Protein AF-A0A1X7SWM1-F1 (afdb_monomer)

pLDDT: mean 79.13, std 17.94, range [30.38, 97.81]

Organism: Amphimedon queenslandica (NCBI:txid400682)

Structure (mmCIF, N/CA/C/O backbone):
data_AF-A0A1X7SWM1-F1
#
_entry.id   AF-A0A1X7SWM1-F1
#
loop_
_atom_site.group_PDB
_atom_site.id
_atom_site.type_symbol
_atom_site.label_atom_id
_atom_site.label_alt_id
_atom_site.label_comp_id
_atom_site.label_asym_id
_atom_site.label_entity_id
_atom_site.label_seq_id
_atom_site.pdbx_PDB_ins_code
_atom_site.Cartn_x
_atom_site.Cartn_y
_atom_site.Cartn_z
_atom_site.occupancy
_atom_site.B_iso_or_equiv
_atom_site.auth_seq_id
_atom_site.auth_comp_id
_atom_site.auth_asym_id
_atom_site.auth_atom_id
_atom_site.pdbx_PDB_model_num
ATOM 1 N N . MET A 1 1 ? 68.959 -29.104 -29.497 1.00 57.53 1 MET A N 1
ATOM 2 C CA . MET A 1 1 ? 68.040 -30.267 -29.398 1.00 57.53 1 MET A CA 1
ATOM 3 C C . MET A 1 1 ? 67.073 -30.238 -28.210 1.00 57.53 1 MET A C 1
ATOM 5 O O . MET A 1 1 ? 65.926 -30.611 -28.409 1.00 57.53 1 MET A O 1
ATOM 9 N N . LYS A 1 2 ? 67.462 -29.786 -27.003 1.00 67.25 2 LYS A N 1
ATOM 10 C CA . LYS A 1 2 ? 66.560 -29.757 -25.823 1.00 67.25 2 LYS A CA 1
ATOM 11 C C . LYS A 1 2 ? 65.279 -28.925 -26.028 1.00 67.25 2 LYS A C 1
ATOM 13 O O . LYS A 1 2 ? 64.216 -29.330 -25.582 1.00 67.25 2 LYS A O 1
ATOM 18 N N . PHE A 1 3 ? 65.375 -27.826 -26.776 1.00 75.06 3 PHE A N 1
ATOM 19 C CA . PHE A 1 3 ? 64.249 -26.948 -27.115 1.00 75.06 3 PHE A CA 1
ATOM 20 C C . PHE A 1 3 ? 63.148 -27.650 -27.926 1.00 75.06 3 PHE A C 1
ATOM 22 O O . PHE A 1 3 ? 61.976 -27.587 -27.571 1.00 75.06 3 PHE A O 1
ATOM 29 N N . LEU A 1 4 ? 63.525 -28.381 -28.979 1.00 78.94 4 LEU A N 1
ATOM 30 C CA . LEU A 1 4 ? 62.563 -29.049 -29.860 1.00 78.94 4 LEU A CA 1
ATOM 31 C C . LEU A 1 4 ? 61.791 -30.149 -29.115 1.00 78.94 4 LEU A C 1
ATOM 33 O O . LEU A 1 4 ? 60.578 -30.262 -29.251 1.00 78.94 4 LEU A O 1
ATOM 37 N N . LEU A 1 5 ? 62.484 -30.909 -28.259 1.00 78.75 5 LEU A N 1
ATOM 38 C CA . LEU A 1 5 ? 61.860 -31.923 -27.404 1.00 78.75 5 LEU A CA 1
ATOM 39 C C . LEU A 1 5 ? 60.881 -31.306 -26.397 1.00 78.75 5 LEU A C 1
ATOM 41 O O . LEU A 1 5 ? 59.838 -31.893 -26.111 1.00 78.75 5 LEU A O 1
ATOM 45 N N . GLN A 1 6 ? 61.181 -30.108 -25.895 1.00 73.12 6 GLN A N 1
ATOM 46 C CA . GLN A 1 6 ? 60.315 -29.385 -24.969 1.00 73.12 6 GLN A CA 1
ATOM 47 C C . GLN A 1 6 ? 59.034 -28.886 -25.657 1.00 73.12 6 GLN A C 1
ATOM 49 O O . GLN A 1 6 ? 57.954 -29.011 -25.082 1.00 73.12 6 GLN A O 1
ATOM 54 N N . VAL A 1 7 ? 59.134 -28.417 -26.906 1.00 75.25 7 VAL A N 1
ATOM 55 C CA . VAL A 1 7 ? 57.976 -28.024 -27.730 1.00 75.25 7 VAL A CA 1
ATOM 56 C C . VAL A 1 7 ? 57.118 -29.240 -28.089 1.00 75.25 7 VAL A C 1
ATOM 58 O O . VAL A 1 7 ? 55.908 -29.217 -27.883 1.00 75.25 7 VAL A O 1
ATOM 61 N N . VAL A 1 8 ? 57.725 -30.343 -28.537 1.00 80.00 8 VAL A N 1
ATOM 62 C CA . VAL A 1 8 ? 56.994 -31.580 -28.872 1.00 80.00 8 VAL A CA 1
ATOM 63 C C . VAL A 1 8 ? 56.306 -32.173 -27.637 1.00 80.00 8 VAL A C 1
ATOM 65 O O . VAL A 1 8 ? 55.149 -32.587 -27.711 1.00 80.00 8 VAL A O 1
ATOM 68 N N . SER A 1 9 ? 56.963 -32.156 -26.473 1.00 77.88 9 SER A N 1
ATOM 69 C CA . SER A 1 9 ? 56.342 -32.578 -25.214 1.00 77.88 9 SER A CA 1
ATOM 70 C C . SER A 1 9 ? 55.197 -31.653 -24.790 1.00 77.88 9 SER A C 1
ATOM 72 O O . SER A 1 9 ? 54.206 -32.142 -24.245 1.00 77.88 9 SER A O 1
ATOM 74 N N . ALA A 1 10 ? 55.307 -30.340 -25.022 1.00 76.25 10 ALA A N 1
ATOM 75 C CA . ALA A 1 10 ? 54.254 -29.370 -24.721 1.00 76.25 10 ALA A CA 1
ATOM 76 C C . ALA A 1 10 ? 53.023 -29.555 -25.621 1.00 76.25 10 ALA A C 1
ATOM 78 O O . ALA A 1 10 ? 51.899 -29.502 -25.124 1.00 76.25 10 ALA A O 1
ATOM 79 N N . ILE A 1 11 ? 53.231 -29.860 -26.906 1.00 76.88 11 ILE A N 1
ATOM 80 C CA . ILE A 1 11 ? 52.160 -30.210 -27.851 1.00 76.88 11 ILE A CA 1
ATOM 81 C C . ILE A 1 11 ? 51.491 -31.522 -27.423 1.00 76.88 11 ILE A C 1
ATOM 83 O O . ILE A 1 11 ? 50.270 -31.583 -27.311 1.00 76.88 11 ILE A O 1
ATOM 87 N N . ARG A 1 12 ? 52.281 -32.553 -27.083 1.00 79.19 12 ARG A N 1
ATOM 88 C CA . ARG A 1 12 ? 51.762 -33.854 -26.619 1.00 79.19 12 ARG A CA 1
ATOM 89 C C . ARG A 1 12 ? 50.927 -33.748 -25.340 1.00 79.19 12 ARG A C 1
ATOM 91 O O . ARG A 1 12 ? 49.985 -34.510 -25.164 1.00 79.19 12 ARG A O 1
ATOM 98 N N . THR A 1 13 ? 51.272 -32.822 -24.448 1.00 77.75 13 THR A N 1
ATOM 99 C CA . THR A 1 13 ? 50.556 -32.586 -23.179 1.00 77.75 13 THR A CA 1
ATOM 100 C C . THR A 1 13 ? 49.528 -31.453 -23.261 1.00 77.75 13 THR A C 1
ATOM 102 O O . THR A 1 13 ? 48.990 -31.051 -22.232 1.00 77.75 13 THR A O 1
ATOM 105 N N . ASN A 1 14 ? 49.243 -30.948 -24.470 1.00 71.50 14 ASN A N 1
ATOM 106 C CA . ASN A 1 14 ? 48.294 -29.867 -24.751 1.00 71.50 14 ASN A CA 1
ATOM 107 C C . ASN A 1 14 ? 48.485 -28.623 -23.858 1.00 71.50 14 ASN A C 1
ATOM 109 O O . ASN A 1 14 ? 47.534 -27.946 -23.466 1.00 71.50 14 ASN A O 1
ATOM 113 N N . ASN A 1 15 ? 49.735 -28.330 -23.493 1.00 71.00 15 ASN A N 1
ATOM 114 C CA . ASN A 1 15 ? 50.074 -27.208 -22.630 1.00 71.00 15 ASN A CA 1
ATOM 115 C C . ASN A 1 15 ? 50.583 -26.040 -23.478 1.00 71.00 15 ASN A C 1
ATOM 117 O O . ASN A 1 15 ? 51.784 -25.770 -23.562 1.00 71.00 15 ASN A O 1
ATOM 121 N N . VAL A 1 16 ? 49.629 -25.353 -24.110 1.00 68.31 16 VAL A N 1
ATOM 122 C CA . VAL A 1 16 ? 49.843 -24.253 -25.066 1.00 68.31 16 VAL A CA 1
ATOM 123 C C . VAL A 1 16 ? 50.659 -23.078 -24.510 1.00 68.31 16 VAL A C 1
ATOM 125 O O . VAL A 1 16 ? 51.263 -22.338 -25.276 1.00 68.31 16 VAL A O 1
ATOM 128 N N . ARG A 1 17 ? 50.762 -22.946 -23.178 1.00 66.69 17 ARG A N 1
ATOM 129 C CA . ARG A 1 17 ? 51.562 -21.907 -22.499 1.00 66.69 17 ARG A CA 1
ATOM 130 C C . ARG A 1 17 ? 53.076 -22.126 -22.597 1.00 66.69 17 ARG A C 1
ATOM 132 O O . ARG A 1 17 ? 53.837 -21.203 -22.341 1.00 66.69 17 ARG A O 1
ATOM 139 N N . LYS A 1 18 ? 53.524 -23.348 -22.912 1.00 66.62 18 LYS A N 1
ATOM 140 C CA . LYS A 1 18 ? 54.952 -23.701 -23.032 1.00 66.62 18 LYS A CA 1
ATOM 141 C C . LYS A 1 18 ? 55.480 -23.596 -24.467 1.00 66.62 18 LYS A C 1
ATOM 143 O O . LYS A 1 18 ? 56.645 -23.911 -24.697 1.00 66.62 18 LYS A O 1
ATOM 148 N N . ILE A 1 19 ? 54.638 -23.185 -25.418 1.00 72.25 19 ILE A N 1
ATOM 149 C CA . ILE A 1 19 ? 55.014 -22.982 -26.817 1.00 72.25 19 ILE A CA 1
ATOM 150 C C . ILE A 1 19 ? 55.475 -21.522 -26.973 1.00 72.25 19 ILE A C 1
ATOM 152 O O . ILE A 1 19 ? 54.682 -20.610 -26.737 1.00 72.25 19 ILE A O 1
ATOM 156 N N . PRO A 1 20 ? 56.744 -21.268 -27.333 1.00 62.72 20 PRO A N 1
ATOM 157 C CA . PRO A 1 20 ? 57.235 -19.910 -27.559 1.00 62.72 20 PRO A CA 1
ATOM 158 C C . PRO A 1 20 ? 56.469 -19.245 -28.711 1.00 62.72 20 PRO A C 1
ATOM 160 O O . PRO A 1 20 ? 56.223 -19.898 -29.721 1.00 62.72 20 PRO A O 1
ATOM 163 N N . GLN A 1 21 ? 56.120 -17.961 -28.563 1.00 65.06 21 GLN A N 1
ATOM 164 C CA . GLN A 1 21 ? 55.344 -17.161 -29.534 1.00 65.06 21 GLN A CA 1
ATOM 165 C C . GLN A 1 21 ? 53.884 -17.604 -29.757 1.00 65.06 21 GLN A C 1
ATOM 167 O O . GLN A 1 21 ? 53.253 -17.184 -30.724 1.00 65.06 21 GLN A O 1
ATOM 172 N N . HIS A 1 22 ? 53.316 -18.435 -28.880 1.00 65.75 22 HIS A N 1
ATOM 173 C CA . HIS A 1 22 ? 51.888 -18.728 -28.932 1.00 65.75 22 HIS A CA 1
ATOM 174 C C . HIS A 1 22 ? 51.103 -17.670 -28.150 1.00 65.75 22 HIS A C 1
ATOM 176 O O . HIS A 1 22 ? 51.099 -17.702 -26.922 1.00 65.75 22 HIS A O 1
ATOM 182 N N . ASP A 1 23 ? 50.431 -16.760 -28.856 1.00 65.69 23 ASP A N 1
ATOM 183 C CA . ASP A 1 23 ? 49.549 -15.759 -28.251 1.00 65.69 23 ASP A CA 1
ATOM 184 C C . ASP A 1 23 ? 48.154 -16.363 -27.985 1.00 65.69 23 ASP A C 1
ATOM 186 O O . ASP A 1 23 ? 47.363 -16.545 -28.917 1.00 65.69 23 ASP A O 1
ATOM 190 N N . PRO A 1 24 ? 47.796 -16.680 -26.723 1.00 69.31 24 PRO A N 1
ATOM 191 C CA . PRO A 1 24 ? 46.506 -17.300 -26.405 1.00 69.31 24 PRO A CA 1
ATOM 192 C C . PRO A 1 24 ? 45.328 -16.320 -26.536 1.00 69.31 24 PRO A C 1
ATOM 194 O O . PRO A 1 24 ? 44.169 -16.734 -26.588 1.00 69.31 24 PRO A O 1
ATOM 197 N N . THR A 1 25 ? 45.618 -15.021 -26.604 1.00 74.94 25 THR A N 1
ATOM 198 C CA . THR A 1 25 ? 44.652 -13.918 -26.548 1.00 74.94 25 THR A CA 1
ATOM 199 C C . THR A 1 25 ? 43.679 -13.930 -27.726 1.00 74.94 25 THR A C 1
ATOM 201 O O . THR A 1 25 ? 42.480 -13.729 -27.528 1.00 74.94 25 THR A O 1
ATOM 204 N N . LEU A 1 26 ? 44.159 -14.233 -28.938 1.00 72.50 26 LEU A N 1
ATOM 205 C CA .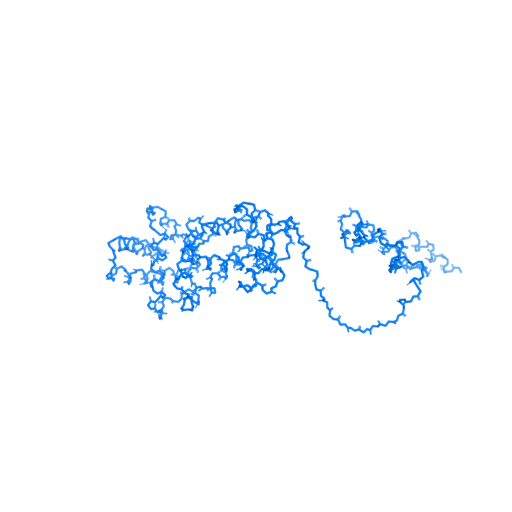 LEU A 1 26 ? 43.327 -14.282 -30.143 1.00 72.50 26 LEU A CA 1
ATOM 206 C C . LEU A 1 26 ? 42.302 -15.419 -30.066 1.00 72.50 26 LEU A C 1
ATOM 208 O O . LEU A 1 26 ? 41.115 -15.223 -30.329 1.00 72.50 26 LEU A O 1
ATOM 212 N N . LEU A 1 27 ? 42.743 -16.606 -29.647 1.00 76.62 27 LEU A N 1
ATOM 213 C CA . LEU A 1 27 ? 41.875 -17.773 -29.511 1.00 76.62 27 LEU A CA 1
ATOM 214 C C . LEU A 1 27 ? 40.855 -17.585 -28.381 1.00 76.62 27 LEU A C 1
ATOM 216 O O . LEU A 1 27 ? 39.694 -17.973 -28.521 1.00 76.62 27 LEU A O 1
ATOM 220 N N . GLU A 1 28 ? 41.266 -16.991 -27.262 1.00 80.50 28 GLU A N 1
ATOM 221 C CA . GLU A 1 28 ? 40.371 -16.658 -26.152 1.00 80.50 28 GLU A CA 1
ATOM 222 C C . GLU A 1 28 ? 39.322 -15.619 -26.560 1.00 80.50 28 GLU A C 1
ATOM 224 O O . GLU A 1 28 ? 38.144 -15.786 -26.231 1.00 80.50 28 GLU A O 1
ATOM 229 N N . HIS A 1 29 ? 39.715 -14.607 -27.340 1.00 80.69 29 HIS A N 1
ATOM 230 C CA . HIS A 1 29 ? 38.805 -13.619 -27.910 1.00 80.69 29 HIS A CA 1
ATOM 231 C C . HIS A 1 29 ? 37.794 -14.268 -28.864 1.00 80.69 29 HIS A C 1
ATOM 233 O O . HIS A 1 29 ? 36.588 -14.123 -28.662 1.00 80.69 29 HIS A O 1
ATOM 239 N N . MET A 1 30 ? 38.247 -15.073 -29.831 1.00 76.69 30 MET A N 1
ATOM 240 C CA . MET A 1 30 ? 37.345 -15.769 -30.760 1.00 76.69 30 MET A CA 1
ATOM 241 C C . MET A 1 30 ? 36.397 -16.732 -30.035 1.00 76.69 30 MET A C 1
ATOM 243 O O . MET A 1 30 ? 35.202 -16.764 -30.324 1.00 76.69 30 MET A O 1
ATOM 247 N N . LYS A 1 31 ? 36.880 -17.469 -29.025 1.00 80.31 31 LYS A N 1
ATOM 248 C CA . LYS A 1 31 ? 36.029 -18.321 -28.176 1.00 80.31 31 LYS A CA 1
ATOM 249 C C . LYS A 1 31 ? 35.024 -17.522 -27.349 1.00 80.31 31 LYS A C 1
ATOM 251 O O . LYS A 1 31 ? 33.980 -18.065 -26.995 1.00 80.31 31 LYS A O 1
ATOM 256 N N . LYS A 1 32 ? 35.337 -16.279 -26.978 1.00 79.75 32 LYS A N 1
ATOM 257 C CA . LYS A 1 32 ? 34.417 -15.383 -26.266 1.00 79.75 32 LYS A CA 1
ATOM 258 C C . LYS A 1 32 ? 33.320 -14.874 -27.203 1.00 79.75 32 LYS A C 1
ATOM 260 O O . LYS A 1 32 ? 32.156 -14.923 -26.821 1.00 79.75 32 LYS A O 1
ATOM 265 N N . VAL A 1 33 ? 33.677 -14.490 -28.429 1.00 76.25 33 VAL A N 1
ATOM 266 C CA . VAL A 1 33 ? 32.725 -14.077 -29.476 1.00 76.25 33 VAL A CA 1
ATOM 267 C C . VAL A 1 33 ? 31.788 -15.229 -29.849 1.00 76.25 33 VAL A C 1
ATOM 269 O O . VAL A 1 33 ? 30.572 -15.072 -29.792 1.00 76.25 33 VAL A O 1
ATOM 272 N N . LEU A 1 34 ? 32.333 -16.416 -30.134 1.00 73.50 34 LEU A N 1
ATOM 273 C CA . LEU 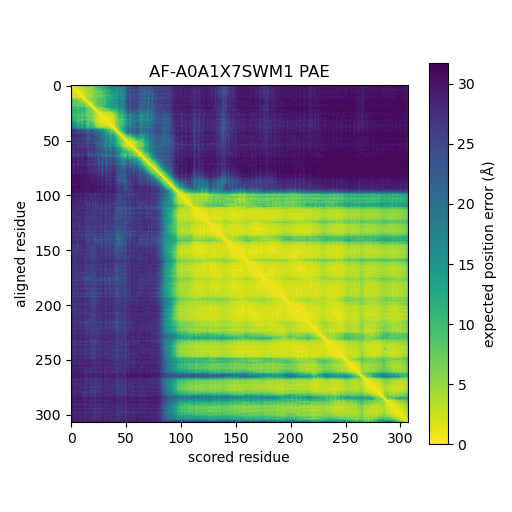A 1 34 ? 31.534 -17.598 -30.477 1.00 73.50 34 LEU A CA 1
ATOM 274 C C . LEU A 1 34 ? 30.626 -18.049 -29.330 1.00 73.50 34 LEU A C 1
ATOM 276 O O . LEU A 1 34 ? 29.481 -18.418 -29.572 1.00 73.50 34 LEU A O 1
ATOM 280 N N . ARG A 1 35 ? 31.100 -17.988 -28.076 1.00 77.12 35 ARG A N 1
ATOM 281 C CA . ARG A 1 35 ? 30.239 -18.271 -26.919 1.00 77.12 35 ARG A CA 1
ATOM 282 C C . ARG A 1 35 ? 29.110 -17.261 -26.788 1.00 77.12 35 ARG A C 1
ATOM 284 O O . ARG A 1 35 ? 28.014 -17.688 -26.465 1.00 77.12 35 ARG A O 1
ATOM 291 N N . GLY A 1 36 ? 29.357 -15.979 -27.061 1.00 67.56 36 GLY A N 1
ATOM 292 C CA . GLY A 1 36 ? 28.310 -14.955 -27.099 1.00 67.56 36 GLY A CA 1
ATOM 293 C C . GLY A 1 36 ? 27.260 -15.219 -28.183 1.00 67.56 36 GLY A C 1
ATOM 294 O O . GLY A 1 36 ? 26.070 -15.103 -27.908 1.00 67.56 36 GLY A O 1
ATOM 295 N N . LEU A 1 37 ? 27.687 -15.626 -29.385 1.00 68.25 37 LEU A N 1
ATOM 296 C CA . LEU A 1 37 ? 26.791 -15.983 -30.495 1.00 68.25 37 LEU A CA 1
ATOM 297 C C . LEU A 1 37 ? 25.922 -17.201 -30.163 1.00 68.25 37 LEU A C 1
ATOM 299 O O . LEU A 1 37 ? 24.713 -17.178 -30.363 1.00 68.25 37 LEU A O 1
ATOM 303 N N . LEU A 1 38 ? 26.538 -18.259 -29.633 1.00 72.12 38 LEU A N 1
ATOM 304 C CA . LEU A 1 38 ? 25.854 -19.514 -29.311 1.00 72.12 38 LEU A CA 1
ATOM 305 C C . LEU A 1 38 ? 24.946 -19.402 -28.084 1.00 72.12 38 LEU A C 1
ATOM 307 O O . LEU A 1 38 ? 23.950 -20.113 -28.003 1.00 72.12 38 LEU A O 1
ATOM 311 N N . SER A 1 39 ? 25.273 -18.533 -27.125 1.00 69.19 39 SER A N 1
ATOM 312 C CA . SER A 1 39 ? 24.446 -18.325 -25.934 1.00 69.19 39 SER A CA 1
ATOM 313 C C . SER A 1 39 ? 23.308 -17.325 -26.143 1.00 69.19 39 SER A C 1
ATOM 315 O O . SER A 1 39 ? 22.600 -17.024 -25.184 1.00 69.19 39 SER A O 1
ATOM 317 N N . GLY A 1 40 ? 23.145 -16.777 -27.356 1.00 56.94 40 GLY A N 1
ATOM 318 C CA . GLY A 1 40 ? 22.193 -15.692 -27.624 1.00 56.94 40 GLY A CA 1
ATOM 319 C C . GLY A 1 40 ? 22.486 -14.420 -26.815 1.00 56.94 40 GLY A C 1
ATOM 320 O O . GLY A 1 40 ? 21.623 -13.560 -26.683 1.00 56.94 40 GLY A O 1
ATOM 321 N N . SER A 1 41 ? 23.696 -14.314 -26.251 1.00 52.41 41 SER A N 1
ATOM 322 C CA . SER A 1 41 ? 24.158 -13.238 -25.367 1.00 52.41 41 SER A CA 1
ATOM 323 C C . SER A 1 41 ? 25.160 -12.317 -26.067 1.00 52.41 41 SER A C 1
ATOM 325 O O . SER A 1 41 ? 25.954 -11.637 -25.410 1.00 52.41 41 SER A O 1
ATOM 327 N N . LEU A 1 42 ? 25.164 -12.270 -27.397 1.00 50.50 42 LEU A N 1
ATOM 328 C CA . LEU A 1 42 ? 25.529 -11.025 -28.046 1.00 50.50 42 LEU A CA 1
ATOM 329 C C . LEU A 1 42 ? 24.305 -10.140 -27.960 1.00 50.50 42 LEU A C 1
ATOM 331 O O . LEU A 1 42 ? 23.333 -10.320 -28.685 1.00 50.50 42 LEU A O 1
ATOM 335 N N . ASN A 1 43 ? 24.369 -9.209 -27.015 1.00 53.81 43 ASN A N 1
ATOM 336 C CA . ASN A 1 43 ? 23.469 -8.081 -26.992 1.00 53.81 43 ASN A CA 1
ATOM 337 C C . ASN A 1 43 ? 23.395 -7.521 -28.416 1.00 53.81 43 ASN A C 1
ATOM 339 O O . ASN A 1 43 ? 24.428 -7.247 -29.034 1.00 53.81 43 ASN A O 1
ATOM 343 N N . GLU A 1 44 ? 22.182 -7.271 -28.881 1.00 46.81 44 GLU A N 1
ATOM 344 C CA . GLU A 1 44 ? 21.810 -6.487 -30.064 1.00 46.81 44 GLU A CA 1
ATOM 345 C C . GLU A 1 44 ? 22.324 -5.025 -29.992 1.00 46.81 44 GLU A C 1
ATOM 347 O O . GLU A 1 44 ? 21.794 -4.106 -30.591 1.00 46.81 44 GLU A O 1
ATOM 352 N N . SER A 1 45 ? 23.369 -4.777 -29.203 1.00 50.50 45 SER A N 1
ATOM 353 C CA . SER A 1 45 ? 24.078 -3.517 -29.008 1.00 50.50 45 SER A CA 1
ATOM 354 C C . SER A 1 45 ? 25.318 -3.402 -29.902 1.00 50.50 45 SER A C 1
ATOM 356 O O . SER A 1 45 ? 26.024 -2.403 -29.827 1.00 50.50 45 SER A O 1
ATOM 358 N N . GLN A 1 46 ? 25.618 -4.423 -30.715 1.00 50.00 46 GLN A N 1
ATOM 359 C CA . GLN A 1 46 ? 26.576 -4.328 -31.828 1.00 50.00 46 GLN A CA 1
ATOM 360 C C . GLN A 1 46 ? 25.902 -4.398 -33.203 1.00 50.00 46 GLN A C 1
ATOM 362 O O . GLN A 1 46 ? 26.583 -4.267 -34.219 1.00 50.00 46 GLN A O 1
ATOM 367 N N . ALA A 1 47 ? 24.576 -4.558 -33.254 1.00 47.50 47 ALA A N 1
ATOM 368 C CA . ALA A 1 47 ? 23.839 -4.158 -34.437 1.00 47.50 47 ALA A CA 1
ATOM 369 C C . ALA A 1 47 ? 23.875 -2.629 -34.466 1.00 47.50 47 ALA A C 1
ATOM 371 O O . ALA A 1 47 ? 23.416 -1.961 -33.539 1.00 47.50 47 ALA A O 1
ATOM 372 N N . ILE A 1 48 ? 24.493 -2.069 -35.499 1.00 50.56 48 ILE A N 1
ATOM 373 C CA . ILE A 1 48 ? 24.364 -0.645 -35.768 1.00 50.56 48 ILE A CA 1
ATOM 374 C C . ILE A 1 48 ? 22.889 -0.471 -36.137 1.00 50.56 48 ILE A C 1
ATOM 376 O O . ILE A 1 48 ? 22.461 -0.969 -37.177 1.00 50.56 48 ILE A O 1
ATOM 380 N N . ASN A 1 49 ? 22.097 0.128 -35.248 1.00 50.91 49 ASN A N 1
ATOM 381 C CA . ASN A 1 49 ? 20.695 0.443 -35.510 1.00 50.91 49 ASN A CA 1
ATOM 382 C C . ASN A 1 49 ? 20.646 1.520 -36.604 1.00 50.91 49 ASN A C 1
ATOM 384 O O . ASN A 1 49 ? 20.556 2.703 -36.296 1.00 50.91 49 ASN A O 1
ATOM 388 N N . LEU A 1 50 ? 20.787 1.118 -37.871 1.00 53.16 50 LEU A N 1
ATOM 389 C CA . LEU A 1 50 ? 20.571 1.989 -39.021 1.00 53.16 50 LEU A CA 1
ATOM 390 C C . LEU A 1 50 ? 19.085 1.996 -39.353 1.00 53.16 50 LEU A C 1
ATOM 392 O O . LEU A 1 50 ? 18.495 0.958 -39.658 1.00 53.16 50 LEU A O 1
ATOM 396 N N . SER A 1 51 ? 18.494 3.185 -39.343 1.00 56.59 51 SER A N 1
ATOM 397 C CA . SER A 1 51 ? 17.163 3.379 -39.907 1.00 56.59 51 SER A CA 1
ATOM 398 C C . SER A 1 51 ? 17.211 3.276 -41.440 1.00 56.59 51 SER A C 1
ATOM 400 O O . SER A 1 51 ? 18.191 3.660 -42.081 1.00 56.59 51 SER A O 1
ATOM 402 N N . PHE A 1 52 ? 16.141 2.775 -42.066 1.00 61.22 52 PHE A N 1
ATOM 403 C CA . PHE A 1 52 ? 16.055 2.688 -43.534 1.00 61.22 52 PHE A CA 1
ATOM 404 C C . PHE A 1 52 ? 16.151 4.072 -44.205 1.00 61.22 52 PHE A C 1
ATOM 406 O O . PHE A 1 52 ? 16.704 4.207 -45.295 1.00 61.22 52 PHE A O 1
ATOM 413 N N . SER A 1 53 ? 15.684 5.114 -43.515 1.00 61.75 53 SER A N 1
ATOM 414 C CA . SER A 1 53 ? 15.852 6.517 -43.896 1.00 61.75 53 SER A CA 1
ATOM 415 C C . SER A 1 53 ? 17.323 6.953 -43.943 1.00 61.75 53 SER A C 1
ATOM 417 O O . SER A 1 53 ? 17.720 7.613 -44.900 1.00 61.75 53 SER A O 1
ATOM 419 N N . GLU A 1 54 ? 18.159 6.532 -42.986 1.00 62.28 54 GLU A N 1
ATOM 420 C CA . GLU A 1 54 ? 19.602 6.839 -42.994 1.00 62.28 54 GLU A CA 1
ATOM 421 C C . GLU A 1 54 ? 20.358 6.111 -44.110 1.00 62.28 54 GLU A C 1
ATOM 423 O O . GLU A 1 54 ? 21.309 6.661 -44.666 1.00 62.28 54 GLU A O 1
ATOM 428 N N . LEU A 1 55 ? 19.931 4.898 -44.481 1.00 65.88 55 LEU A N 1
ATOM 429 C CA . LEU A 1 55 ? 20.479 4.190 -45.645 1.00 65.88 55 LEU A CA 1
ATOM 430 C C . LEU A 1 55 ? 20.170 4.916 -46.960 1.00 65.88 55 LEU A C 1
ATOM 432 O O . LEU A 1 55 ? 20.985 4.878 -47.881 1.00 65.88 55 LEU A O 1
ATOM 436 N N . LEU A 1 56 ? 19.022 5.591 -47.047 1.00 67.62 56 LEU A N 1
ATOM 437 C CA . LEU A 1 56 ? 18.624 6.340 -48.238 1.00 67.62 56 LEU A CA 1
ATOM 438 C C . LEU A 1 56 ? 19.415 7.655 -48.385 1.00 67.62 56 LEU A C 1
ATOM 440 O O . LEU A 1 56 ? 19.799 8.030 -49.492 1.00 67.62 56 LEU A O 1
ATOM 444 N N . GLU A 1 57 ? 19.712 8.333 -47.272 1.00 61.75 57 GLU A N 1
ATOM 445 C CA . GLU A 1 57 ? 20.499 9.579 -47.249 1.00 61.75 57 GLU A CA 1
ATOM 446 C C . GLU A 1 57 ? 22.016 9.356 -47.411 1.00 61.75 57 GLU A C 1
ATOM 448 O O . GLU A 1 57 ? 22.764 10.281 -47.756 1.00 61.75 57 GLU A O 1
ATOM 453 N N . ALA A 1 58 ? 22.473 8.114 -47.231 1.00 56.78 58 ALA A N 1
ATOM 454 C CA . ALA A 1 58 ? 23.871 7.699 -47.336 1.00 56.78 58 ALA A CA 1
ATOM 455 C C . ALA A 1 58 ? 24.527 8.008 -48.689 1.00 56.78 58 ALA A C 1
ATOM 457 O O . ALA A 1 58 ? 25.747 8.157 -48.765 1.00 56.78 58 ALA A O 1
ATOM 458 N N . SER A 1 59 ? 23.733 8.123 -49.759 1.00 56.66 59 SER A N 1
ATOM 459 C CA . SER A 1 59 ? 24.242 8.480 -51.087 1.00 56.66 59 SER A CA 1
ATOM 460 C C . SER A 1 59 ? 24.756 9.926 -51.163 1.00 56.66 59 SER A C 1
ATOM 462 O O . SER A 1 59 ? 25.479 10.246 -52.105 1.00 56.66 59 SER A O 1
ATOM 464 N N . GLY A 1 60 ? 24.380 10.804 -50.223 1.00 59.53 60 GLY A N 1
ATOM 465 C CA . GLY A 1 60 ? 24.714 12.233 -50.264 1.00 59.53 60 GLY A CA 1
ATOM 466 C C . GLY A 1 60 ? 25.631 12.722 -49.141 1.00 59.53 60 GLY A C 1
ATOM 467 O O . GLY A 1 60 ? 26.389 13.670 -49.342 1.00 59.53 60 GLY A O 1
ATOM 468 N N . LYS A 1 61 ? 25.599 12.093 -47.961 1.00 53.47 61 LYS A N 1
ATOM 469 C CA . LYS A 1 61 ? 26.427 12.475 -46.806 1.00 53.47 61 LYS A CA 1
ATOM 470 C C . LYS A 1 61 ? 27.221 11.272 -46.317 1.00 53.47 61 LYS A C 1
ATOM 472 O O . LYS A 1 61 ? 26.655 10.297 -45.836 1.00 53.47 61 LYS A O 1
ATOM 477 N N . GLY A 1 62 ? 28.546 11.356 -46.434 1.00 54.19 62 GLY A N 1
ATOM 478 C CA . GLY A 1 62 ? 29.471 10.340 -45.938 1.00 54.19 62 GLY A CA 1
ATOM 479 C C . GLY A 1 62 ? 29.318 10.137 -44.431 1.00 54.19 62 GLY A C 1
ATOM 480 O O . GLY A 1 62 ? 29.832 10.922 -43.639 1.00 54.19 62 GLY A O 1
ATOM 481 N N . GLY A 1 63 ? 28.595 9.088 -44.046 1.00 51.34 63 GLY A N 1
ATOM 482 C CA . GLY A 1 63 ? 28.529 8.609 -42.673 1.00 51.34 63 GLY A CA 1
ATOM 483 C C . GLY A 1 63 ? 29.825 7.907 -42.268 1.00 51.34 63 GLY A C 1
ATOM 484 O O . GLY A 1 63 ? 30.512 7.314 -43.094 1.00 51.34 63 GLY A O 1
ATOM 485 N N . TYR A 1 64 ? 30.134 7.930 -40.974 1.00 52.78 64 TYR A N 1
ATOM 486 C CA . TYR A 1 64 ? 31.311 7.309 -40.343 1.00 52.78 64 TYR A CA 1
ATOM 487 C C . TYR A 1 64 ? 31.418 5.780 -40.534 1.00 52.78 64 TYR A C 1
ATOM 489 O O . TYR A 1 64 ? 32.441 5.182 -40.213 1.00 52.78 64 TYR A O 1
ATOM 497 N N . TRP A 1 65 ? 30.369 5.142 -41.050 1.00 58.47 65 TRP A N 1
ATOM 498 C CA . TRP A 1 65 ? 30.325 3.726 -41.417 1.00 58.47 65 TRP A CA 1
ATOM 499 C C . TRP A 1 65 ? 30.758 3.471 -42.872 1.00 58.47 65 TRP A C 1
ATOM 501 O O . TRP A 1 65 ? 31.118 2.348 -43.217 1.00 58.47 65 TRP A O 1
ATOM 511 N N . ASN A 1 66 ? 30.808 4.516 -43.707 1.00 48.72 66 ASN A N 1
ATOM 512 C CA . ASN A 1 66 ? 31.339 4.487 -45.069 1.00 48.72 66 ASN A CA 1
ATOM 513 C C . ASN A 1 66 ? 32.821 4.869 -45.091 1.00 48.72 66 ASN A C 1
ATOM 515 O O . ASN A 1 66 ? 33.232 5.781 -45.809 1.00 48.72 66 ASN A O 1
ATOM 519 N N . THR A 1 67 ? 33.657 4.156 -44.331 1.00 45.16 67 THR A N 1
ATOM 520 C CA . THR A 1 67 ? 35.102 4.295 -44.521 1.00 45.16 67 THR A CA 1
ATOM 521 C C . THR A 1 67 ? 35.888 3.043 -44.158 1.00 45.16 67 THR A C 1
ATOM 523 O O . THR A 1 67 ? 36.244 2.805 -43.007 1.00 45.16 67 THR A O 1
ATOM 526 N N . THR A 1 68 ? 36.385 2.369 -45.192 1.00 42.56 68 THR A N 1
ATOM 527 C CA . THR A 1 68 ? 37.583 1.510 -45.171 1.00 42.56 68 THR A CA 1
ATOM 528 C C . THR A 1 68 ? 38.872 2.276 -44.788 1.00 42.56 68 THR A C 1
ATOM 530 O O . THR A 1 68 ? 39.965 1.742 -44.939 1.00 42.56 68 THR A O 1
ATOM 533 N N . LYS A 1 69 ? 38.782 3.529 -44.300 1.00 43.53 69 LYS A N 1
ATOM 534 C CA . LYS A 1 69 ? 39.917 4.385 -43.891 1.00 43.53 69 LYS A CA 1
ATOM 535 C C . LYS A 1 69 ? 39.970 4.735 -42.393 1.00 43.53 69 LYS A C 1
ATOM 537 O O . LYS A 1 69 ? 40.886 5.442 -42.001 1.00 43.53 69 LYS A O 1
ATOM 542 N N . SER A 1 70 ? 39.047 4.267 -41.543 1.00 41.81 70 SER A N 1
ATOM 543 C CA . SER A 1 70 ? 39.056 4.634 -40.106 1.00 41.81 70 SER A CA 1
ATOM 544 C C . SER A 1 70 ? 39.833 3.669 -39.195 1.00 41.81 70 SER A C 1
ATOM 546 O O . SER A 1 70 ? 39.952 3.917 -37.998 1.00 41.81 70 SER A O 1
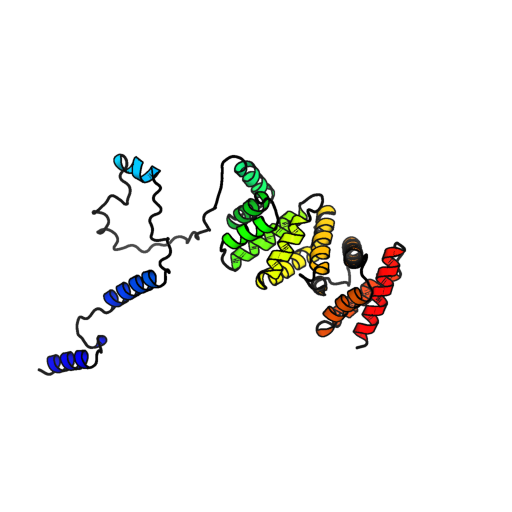ATOM 548 N N . LEU A 1 71 ? 40.363 2.563 -39.724 1.00 41.66 71 LEU A N 1
ATOM 549 C CA . LEU A 1 71 ? 41.011 1.523 -38.911 1.00 41.66 71 LEU A CA 1
ATOM 550 C C . LEU A 1 71 ? 42.462 1.839 -38.503 1.00 41.66 71 LEU A C 1
ATOM 552 O O . LEU A 1 71 ? 43.067 1.054 -37.780 1.00 41.66 71 LEU A O 1
ATOM 556 N N . THR A 1 72 ? 43.021 2.974 -38.928 1.00 42.75 72 THR A N 1
ATOM 557 C CA . THR A 1 72 ? 44.423 3.341 -38.659 1.00 42.75 72 THR A CA 1
ATOM 558 C C . THR A 1 72 ? 44.632 4.382 -37.557 1.00 42.75 72 THR A C 1
ATOM 560 O O . THR A 1 72 ? 45.783 4.623 -37.218 1.00 42.75 72 THR A O 1
ATOM 563 N N . ASP A 1 73 ? 43.583 4.967 -36.963 1.00 37.94 73 ASP A N 1
ATOM 564 C CA . ASP A 1 73 ? 43.736 6.130 -36.058 1.00 37.94 73 ASP A CA 1
ATOM 565 C C . ASP A 1 73 ? 43.178 5.940 -34.632 1.00 37.94 73 ASP A C 1
ATOM 567 O O . ASP A 1 73 ? 42.714 6.873 -33.990 1.00 37.94 73 ASP A O 1
ATOM 571 N N . LEU A 1 74 ? 43.195 4.712 -34.103 1.00 40.97 74 LEU A N 1
ATOM 572 C CA . LEU A 1 74 ? 42.716 4.423 -32.736 1.00 40.97 74 LEU A CA 1
ATOM 573 C C . LEU A 1 74 ? 43.797 3.859 -31.810 1.00 40.97 74 LEU A C 1
ATOM 575 O O . LEU A 1 74 ? 43.518 3.128 -30.861 1.00 40.97 74 LEU A O 1
ATOM 579 N N . SER A 1 75 ? 45.044 4.254 -32.041 1.00 40.66 75 SER A N 1
ATOM 580 C CA . SER A 1 75 ? 46.103 4.128 -31.045 1.00 40.66 75 SER A CA 1
ATOM 581 C C . SER A 1 75 ? 46.416 5.503 -30.466 1.00 40.66 75 SER A C 1
ATOM 583 O O . SER A 1 75 ? 46.960 6.347 -31.167 1.00 40.66 75 SER A O 1
ATOM 585 N N . LEU A 1 76 ? 46.165 5.634 -29.154 1.00 40.09 76 LEU A N 1
ATOM 586 C CA . LEU A 1 76 ? 46.576 6.713 -28.240 1.00 40.09 76 LEU A CA 1
ATOM 587 C C . LEU A 1 76 ? 45.581 7.885 -28.113 1.00 40.09 76 LEU A C 1
ATOM 589 O O . LEU A 1 76 ? 45.662 8.874 -28.822 1.00 40.09 76 LEU A O 1
ATOM 593 N N . THR A 1 77 ? 44.698 7.826 -27.114 1.00 31.69 77 THR A N 1
ATOM 594 C CA . THR A 1 77 ? 44.676 8.793 -25.995 1.00 31.69 77 THR A CA 1
ATOM 595 C C . THR A 1 77 ? 43.575 8.428 -24.998 1.00 31.69 77 THR A C 1
ATOM 597 O O . THR A 1 77 ? 42.405 8.257 -25.321 1.00 31.69 77 THR A O 1
ATOM 600 N N . ASN A 1 78 ? 43.998 8.273 -23.748 1.00 43.56 78 ASN A N 1
ATOM 601 C CA . ASN A 1 78 ? 43.161 8.083 -22.578 1.00 43.56 78 ASN A CA 1
ATOM 602 C C . ASN A 1 78 ? 42.912 9.461 -21.955 1.00 43.56 78 ASN A C 1
ATOM 604 O O . ASN A 1 78 ? 43.851 10.018 -21.395 1.00 43.56 78 ASN A O 1
ATOM 608 N N . SER A 1 79 ? 41.684 9.982 -22.034 1.00 30.39 79 SER A N 1
ATOM 609 C CA . SER A 1 79 ? 41.225 11.148 -21.261 1.00 30.39 79 SER A CA 1
ATOM 610 C C . SER A 1 79 ? 39.714 11.060 -21.047 1.00 30.39 79 SER A C 1
ATOM 612 O O . SER A 1 79 ? 38.947 10.920 -21.995 1.00 30.39 79 SER A O 1
ATOM 614 N N . GLY A 1 80 ? 39.301 11.067 -19.779 1.00 34.38 80 GLY A N 1
ATOM 615 C CA . GLY A 1 80 ? 37.944 10.750 -19.346 1.00 34.38 80 GLY A CA 1
ATOM 616 C C . GLY A 1 80 ? 36.889 11.827 -19.600 1.00 34.38 80 GLY A C 1
ATOM 617 O O . GLY A 1 80 ? 37.176 13.020 -19.631 1.00 34.38 80 GLY A O 1
ATOM 618 N N . SER A 1 81 ? 35.636 11.380 -19.695 1.00 30.67 81 SER A N 1
ATOM 619 C CA . SER A 1 81 ? 34.451 12.050 -19.138 1.00 30.67 81 SER A CA 1
ATOM 620 C C . SER A 1 81 ? 33.202 11.165 -19.306 1.00 30.67 81 SER A C 1
ATOM 622 O O . SER A 1 81 ? 32.818 10.804 -20.408 1.00 30.67 81 SER A O 1
ATOM 624 N N . THR A 1 82 ? 32.598 10.832 -18.157 1.00 30.38 82 THR A N 1
ATOM 625 C CA . THR A 1 82 ? 31.183 10.476 -17.882 1.00 30.38 82 THR A CA 1
ATOM 626 C C . THR A 1 82 ? 30.485 9.316 -18.631 1.00 30.38 82 THR A C 1
ATOM 628 O O . THR A 1 82 ? 30.304 9.378 -19.843 1.00 30.38 82 THR A O 1
ATOM 631 N N . PRO A 1 83 ? 29.951 8.302 -17.909 1.00 36.72 83 PRO A N 1
ATOM 632 C CA . PRO A 1 83 ? 29.101 7.264 -18.483 1.00 36.72 83 PRO A CA 1
ATOM 633 C C . PRO A 1 83 ? 27.628 7.703 -18.448 1.00 36.72 83 PRO A C 1
ATOM 635 O O . PRO A 1 83 ? 26.979 7.654 -17.403 1.00 36.72 83 PRO A O 1
ATOM 638 N N . SER A 1 84 ? 27.077 8.104 -19.592 1.00 33.00 84 SER A N 1
ATOM 639 C CA . SER A 1 84 ? 25.627 8.257 -19.753 1.00 33.00 84 SER A CA 1
ATOM 640 C C . SER A 1 84 ? 25.009 6.883 -19.999 1.00 33.00 84 SER A C 1
ATOM 642 O O . SER A 1 84 ? 25.251 6.237 -21.017 1.00 33.00 84 SER A O 1
ATOM 644 N N . GLY A 1 85 ? 24.274 6.405 -18.996 1.00 34.12 85 GLY A N 1
ATOM 645 C CA . GLY A 1 85 ? 23.649 5.091 -18.969 1.00 34.12 85 GLY A CA 1
ATOM 646 C C . GLY A 1 85 ? 22.533 4.941 -20.000 1.00 34.12 85 GLY A C 1
ATOM 647 O O . GLY A 1 85 ? 21.629 5.763 -20.094 1.00 34.12 85 GLY A O 1
ATOM 648 N N . SER A 1 86 ? 22.586 3.826 -20.719 1.00 38.00 86 SER A N 1
ATOM 649 C CA . SER A 1 86 ? 21.533 3.276 -21.568 1.00 38.00 86 SER A CA 1
ATOM 650 C C . SER A 1 86 ? 20.222 3.073 -20.786 1.00 38.00 86 SER A C 1
ATOM 652 O O . SER A 1 86 ? 20.138 2.172 -19.941 1.00 38.00 86 SER A O 1
ATOM 654 N N . GLY A 1 87 ? 19.215 3.903 -21.062 1.00 36.75 87 GLY A N 1
ATOM 655 C CA . GLY A 1 87 ? 17.813 3.652 -20.718 1.00 36.75 87 GLY A CA 1
ATOM 656 C C . GLY A 1 87 ? 17.131 2.747 -21.759 1.00 36.75 87 GLY A C 1
ATOM 657 O O . GLY A 1 87 ? 17.651 2.614 -22.868 1.00 36.75 87 GLY A O 1
ATOM 658 N N . PRO A 1 88 ? 16.003 2.094 -21.426 1.00 46.34 88 PRO A N 1
ATOM 659 C CA . PRO A 1 88 ? 15.280 1.238 -22.362 1.00 46.34 88 PRO A CA 1
ATOM 660 C C . PRO A 1 88 ? 14.599 2.093 -23.438 1.00 46.34 88 PRO A C 1
ATOM 662 O O . PRO A 1 88 ? 14.017 3.132 -23.124 1.00 46.34 88 PRO A O 1
ATOM 665 N N . ALA A 1 89 ? 14.675 1.644 -24.693 1.00 39.38 89 ALA A N 1
ATOM 666 C CA . ALA A 1 89 ? 13.983 2.261 -25.819 1.00 39.38 89 ALA A CA 1
ATOM 667 C C . ALA A 1 89 ? 12.463 2.293 -25.566 1.00 39.38 89 ALA A C 1
ATOM 669 O O . ALA A 1 89 ? 11.912 1.302 -25.072 1.00 39.38 89 ALA A O 1
ATOM 670 N N . PRO A 1 90 ? 11.778 3.406 -25.877 1.00 43.03 90 PRO A N 1
ATOM 671 C CA . PRO A 1 90 ? 10.350 3.503 -25.672 1.00 43.03 90 PRO A CA 1
ATOM 672 C C . PRO A 1 90 ? 9.659 2.733 -26.803 1.00 43.03 90 PRO A C 1
ATOM 674 O O . PRO A 1 90 ? 9.905 2.969 -27.984 1.00 43.03 90 PRO A O 1
ATOM 677 N N . VAL A 1 91 ? 8.813 1.776 -26.435 1.00 48.47 91 VAL A N 1
ATOM 678 C CA . VAL A 1 91 ? 7.814 1.223 -27.350 1.00 48.47 91 VAL A CA 1
ATOM 679 C C . VAL A 1 91 ? 6.707 2.273 -27.401 1.00 48.47 91 VAL A C 1
ATOM 681 O O . VAL A 1 91 ? 5.984 2.423 -26.420 1.00 48.47 91 VAL A O 1
ATOM 684 N N . VAL A 1 92 ? 6.646 3.060 -28.476 1.00 46.72 92 VAL A N 1
ATOM 685 C CA . VAL A 1 92 ? 5.620 4.097 -28.679 1.00 46.72 92 VAL A CA 1
ATOM 686 C C . VAL A 1 92 ? 4.883 3.821 -29.977 1.00 46.72 92 VAL A C 1
ATOM 688 O O . VAL A 1 92 ? 5.497 3.714 -31.039 1.00 46.72 92 VAL A O 1
ATOM 691 N N . ASP A 1 93 ? 3.574 3.684 -29.827 1.00 38.06 93 ASP A N 1
ATOM 692 C CA . ASP A 1 93 ? 2.555 3.597 -30.860 1.00 38.06 93 ASP A CA 1
ATOM 693 C C . ASP A 1 93 ? 1.878 4.983 -30.961 1.00 38.06 93 ASP A C 1
ATOM 695 O O . ASP A 1 93 ? 1.435 5.528 -29.957 1.00 38.06 93 ASP A O 1
ATOM 699 N N . ASP A 1 94 ? 1.913 5.557 -32.165 1.00 41.81 94 ASP A N 1
ATOM 700 C CA . ASP A 1 94 ? 1.124 6.657 -32.756 1.00 41.81 94 ASP A CA 1
ATOM 701 C C . ASP A 1 94 ? 0.739 7.949 -31.956 1.00 41.81 94 ASP A C 1
ATOM 703 O O . ASP A 1 94 ? -0.385 8.184 -31.521 1.00 41.81 94 ASP A O 1
ATOM 707 N N . GLY A 1 95 ? 1.613 8.962 -31.978 1.00 54.22 95 GLY A N 1
ATOM 708 C CA . GLY A 1 95 ? 1.438 10.120 -32.878 1.00 54.22 95 GLY A CA 1
ATOM 709 C C . GLY A 1 95 ? 0.683 11.383 -32.408 1.00 54.22 95 GLY A C 1
ATOM 710 O O . GLY A 1 95 ? 0.992 12.469 -32.915 1.00 54.22 95 GLY A O 1
ATOM 711 N N . LYS A 1 96 ? -0.253 11.342 -31.449 1.00 51.75 96 LYS A N 1
ATOM 712 C CA . LYS A 1 96 ? -0.930 12.577 -30.948 1.00 51.75 96 LYS A CA 1
ATOM 713 C C . LYS A 1 96 ? -1.238 12.596 -29.455 1.00 51.75 96 LYS A C 1
ATOM 715 O O . LYS A 1 96 ? -1.143 13.670 -28.852 1.00 51.75 96 LYS A O 1
ATOM 720 N N . ASP A 1 97 ? -1.518 11.444 -28.862 1.00 55.97 97 ASP A N 1
ATOM 721 C CA . ASP A 1 97 ? -1.777 11.333 -27.425 1.00 55.97 97 ASP A CA 1
ATOM 722 C C . ASP A 1 97 ? -0.490 11.485 -26.588 1.00 55.97 97 ASP A C 1
ATOM 724 O O . ASP A 1 97 ? -0.517 11.885 -25.429 1.00 55.97 97 ASP A O 1
ATOM 728 N N . ASP A 1 98 ? 0.680 11.344 -27.207 1.00 65.38 98 ASP A N 1
ATOM 729 C CA . ASP A 1 98 ? 1.962 11.448 -26.508 1.00 65.38 98 ASP A CA 1
ATOM 730 C C . ASP A 1 98 ? 2.260 12.849 -25.956 1.00 65.38 98 ASP A C 1
ATOM 732 O O . ASP A 1 98 ? 2.893 12.991 -24.909 1.00 65.38 98 ASP A O 1
ATOM 736 N N . LYS A 1 99 ? 1.818 13.921 -26.631 1.00 76.06 99 LYS A N 1
ATOM 737 C CA . LYS A 1 99 ? 2.210 15.290 -26.243 1.00 76.06 99 LYS A CA 1
ATOM 738 C C . LYS A 1 99 ? 1.585 15.721 -24.920 1.00 76.06 99 LYS A C 1
ATOM 740 O O . LYS A 1 99 ? 2.274 16.334 -24.107 1.00 76.06 99 LYS A O 1
ATOM 745 N N . TRP A 1 100 ? 0.310 15.396 -24.693 1.00 82.75 100 TRP A N 1
ATOM 746 C CA . TRP A 1 100 ? -0.357 15.741 -23.437 1.00 82.75 100 TRP A CA 1
ATOM 747 C C . TRP A 1 100 ? 0.156 14.871 -22.283 1.00 82.75 100 TRP A C 1
ATOM 749 O O . TRP A 1 100 ? 0.371 15.397 -21.194 1.00 82.75 100 TRP A O 1
ATOM 759 N N . ILE A 1 101 ? 0.461 13.590 -22.534 1.00 82.62 101 ILE A N 1
ATOM 760 C CA . ILE A 1 101 ? 1.071 12.683 -21.547 1.00 82.62 101 ILE A CA 1
ATOM 761 C C . ILE A 1 101 ? 2.455 13.191 -21.132 1.00 82.62 101 ILE A C 1
ATOM 763 O O . ILE A 1 101 ? 2.782 13.213 -19.944 1.00 82.62 101 ILE A O 1
ATOM 767 N N . VAL A 1 102 ? 3.265 13.654 -22.088 1.00 81.81 102 VAL A N 1
ATOM 768 C CA . VAL A 1 102 ? 4.577 14.246 -21.798 1.00 81.81 102 VAL A CA 1
ATOM 769 C C . VAL A 1 102 ? 4.426 15.513 -20.956 1.00 81.81 102 VAL A C 1
ATOM 771 O O . VAL A 1 102 ? 5.115 15.641 -19.942 1.00 81.81 102 VAL A O 1
ATOM 774 N N . SER A 1 103 ? 3.507 16.418 -21.307 1.00 82.12 103 SER A N 1
ATOM 775 C CA . SER A 1 103 ? 3.228 17.613 -20.499 1.00 82.12 103 SER A CA 1
ATOM 776 C C . SER A 1 103 ? 2.765 17.264 -19.081 1.00 82.12 103 SER A C 1
ATOM 778 O O . SER A 1 103 ? 3.292 17.815 -18.116 1.00 82.12 103 SER A O 1
ATOM 780 N N . LEU A 1 104 ? 1.857 16.297 -18.942 1.00 85.31 104 LEU A N 1
ATOM 781 C CA . LEU A 1 104 ? 1.353 15.846 -17.647 1.00 85.31 104 LEU A CA 1
ATOM 782 C C . LEU A 1 104 ? 2.453 15.182 -16.804 1.00 85.31 104 LEU A C 1
ATOM 784 O O . LEU A 1 104 ? 2.509 15.369 -15.592 1.00 85.31 104 LEU A O 1
ATOM 788 N N . SER A 1 105 ? 3.381 14.458 -17.435 1.00 80.06 105 SER A N 1
ATOM 789 C CA . SER A 1 105 ? 4.522 13.858 -16.735 1.00 80.06 105 SER A CA 1
ATOM 790 C C . SER A 1 105 ? 5.432 14.917 -16.100 1.00 80.06 105 SER A C 1
ATOM 792 O O . SER A 1 105 ? 5.948 14.713 -15.000 1.00 80.06 105 SER A O 1
ATOM 794 N N . LEU A 1 106 ? 5.589 16.072 -16.756 1.00 81.94 106 LEU A N 1
ATOM 795 C CA . LEU A 1 106 ? 6.352 17.200 -16.223 1.00 81.94 106 LEU A CA 1
ATOM 796 C C . LEU A 1 106 ? 5.615 17.861 -15.054 1.00 81.94 106 LEU A C 1
ATOM 798 O O . LEU A 1 106 ? 6.237 18.152 -14.034 1.00 81.94 106 LEU A O 1
ATOM 802 N N . GLU A 1 107 ? 4.297 18.035 -15.169 1.00 83.88 107 GLU A N 1
ATOM 803 C CA . GLU A 1 107 ? 3.451 18.560 -14.089 1.00 83.88 107 GLU A CA 1
ATOM 804 C C . GLU A 1 107 ? 3.494 17.662 -12.843 1.00 83.88 107 GLU A C 1
ATOM 806 O O . GLU A 1 107 ? 3.624 18.142 -11.717 1.00 83.88 107 GLU A O 1
ATOM 811 N N . GLN A 1 108 ? 3.499 16.344 -13.048 1.00 83.06 108 GLN A N 1
ATOM 812 C CA . GLN A 1 108 ? 3.597 15.334 -11.992 1.00 83.06 108 GLN A CA 1
ATOM 813 C C . GLN A 1 108 ? 5.026 15.110 -11.465 1.00 83.06 108 GLN A C 1
ATOM 815 O O . GLN A 1 108 ? 5.255 14.186 -10.686 1.00 83.06 108 GLN A O 1
ATOM 820 N N . GLN A 1 109 ? 5.991 15.952 -11.853 1.00 84.25 109 GLN A N 1
ATOM 821 C CA . GLN A 1 109 ? 7.391 15.895 -11.410 1.00 84.25 109 GLN A CA 1
ATOM 822 C C . GLN A 1 109 ? 8.104 14.568 -11.743 1.00 84.25 109 GLN A C 1
ATOM 824 O O . GLN A 1 109 ? 8.973 14.089 -11.001 1.00 84.25 109 GLN A O 1
ATOM 829 N N . MET A 1 110 ? 7.787 13.972 -12.896 1.00 88.31 110 MET A N 1
ATOM 830 C CA . MET A 1 110 ? 8.483 12.795 -13.428 1.00 88.31 110 MET A CA 1
ATOM 831 C C . MET A 1 110 ? 9.832 13.208 -14.036 1.00 88.31 110 MET A C 1
ATOM 833 O O . MET A 1 110 ? 10.024 13.291 -15.250 1.00 88.31 110 MET A O 1
ATOM 837 N N . ASN A 1 111 ? 10.799 13.496 -13.163 1.00 83.56 111 ASN A N 1
ATOM 838 C CA . ASN A 1 111 ? 12.075 14.104 -13.555 1.00 83.56 111 ASN A CA 1
ATOM 839 C C . ASN A 1 111 ? 13.021 13.147 -14.300 1.00 83.56 111 ASN A C 1
ATOM 841 O O . ASN A 1 111 ? 13.867 13.601 -15.072 1.00 83.56 111 ASN A O 1
ATOM 845 N N . THR A 1 112 ? 12.883 11.832 -14.121 1.00 89.19 112 THR A N 1
ATOM 846 C CA . THR A 1 112 ? 13.750 10.830 -14.763 1.00 89.19 112 THR A CA 1
ATOM 847 C C . THR A 1 112 ? 13.079 10.202 -15.982 1.00 89.19 112 THR A C 1
ATOM 849 O O . THR A 1 112 ? 11.858 10.050 -16.007 1.00 89.19 112 THR A O 1
ATOM 852 N N . ASP A 1 113 ? 13.873 9.783 -16.974 1.00 87.75 113 ASP A N 1
ATOM 853 C CA . ASP A 1 113 ? 13.351 9.101 -18.170 1.00 87.75 113 ASP A CA 1
ATOM 854 C C . ASP A 1 113 ? 12.538 7.862 -17.802 1.00 87.75 113 ASP A C 1
ATOM 856 O O . ASP A 1 113 ? 11.455 7.645 -18.323 1.00 87.75 113 ASP A O 1
ATOM 860 N N . ILE A 1 114 ? 13.010 7.099 -16.817 1.00 91.00 114 ILE A N 1
ATOM 861 C CA . ILE A 1 114 ? 12.342 5.882 -16.347 1.00 91.00 114 ILE A CA 1
ATOM 862 C C . ILE A 1 114 ? 10.971 6.213 -15.759 1.00 91.00 114 ILE A C 1
ATOM 864 O O . ILE A 1 114 ? 9.995 5.540 -16.082 1.00 91.00 114 ILE A O 1
ATOM 868 N N . ARG A 1 115 ? 10.875 7.263 -14.931 1.00 93.31 115 ARG A N 1
ATOM 869 C CA . ARG A 1 115 ? 9.592 7.705 -14.374 1.00 93.31 115 ARG A CA 1
ATOM 870 C C . ARG A 1 115 ? 8.637 8.160 -15.468 1.00 93.31 115 ARG A C 1
ATOM 872 O O . ARG A 1 115 ? 7.473 7.787 -15.419 1.00 93.31 115 ARG A O 1
ATOM 879 N N . ARG A 1 116 ? 9.127 8.897 -16.472 1.00 91.38 116 ARG A N 1
ATOM 880 C CA . ARG A 1 116 ? 8.319 9.309 -17.632 1.00 91.38 116 ARG A CA 1
ATOM 881 C C . ARG A 1 116 ? 7.834 8.119 -18.450 1.00 91.38 116 ARG A C 1
ATOM 883 O O . ARG A 1 116 ? 6.660 8.079 -18.791 1.00 91.38 116 ARG A O 1
ATOM 890 N N . THR A 1 117 ? 8.691 7.134 -18.715 1.00 91.88 117 THR A N 1
ATOM 891 C CA . THR A 1 117 ? 8.312 5.919 -19.449 1.00 91.88 117 THR A CA 1
ATOM 892 C C . THR A 1 117 ? 7.258 5.122 -18.689 1.00 91.88 117 THR A C 1
ATOM 894 O O . THR A 1 117 ? 6.242 4.751 -19.263 1.00 91.88 117 THR A O 1
ATOM 897 N N . VAL A 1 118 ? 7.458 4.894 -17.387 1.00 94.31 118 VAL A N 1
ATOM 898 C CA . VAL A 1 118 ? 6.479 4.198 -16.538 1.00 94.31 118 VAL A CA 1
ATOM 899 C C . VAL A 1 118 ? 5.157 4.962 -16.491 1.00 94.31 118 VAL A C 1
ATOM 901 O O . VAL A 1 118 ? 4.102 4.357 -16.642 1.00 94.31 118 VAL A O 1
ATOM 904 N N . PHE A 1 119 ? 5.211 6.282 -16.308 1.00 94.44 119 PHE A N 1
ATOM 905 C CA . PHE A 1 119 ? 4.030 7.138 -16.288 1.00 94.44 119 PHE A CA 1
ATOM 906 C C . PHE A 1 119 ? 3.268 7.072 -17.613 1.00 94.44 119 PHE A C 1
ATOM 908 O O . PHE A 1 119 ? 2.060 6.861 -17.611 1.00 94.44 119 PHE A O 1
ATOM 915 N N . SER A 1 120 ? 3.979 7.173 -18.738 1.00 92.50 120 SER A N 1
ATOM 916 C CA . SER A 1 120 ? 3.389 7.061 -20.071 1.00 92.50 120 SER A CA 1
ATOM 917 C C . SER A 1 120 ? 2.718 5.706 -20.278 1.00 92.50 120 SER A C 1
ATOM 919 O O . SER A 1 120 ? 1.570 5.646 -20.708 1.00 92.50 120 SER A O 1
ATOM 921 N N . VAL A 1 121 ? 3.373 4.613 -19.872 1.00 93.69 121 VAL A N 1
ATOM 922 C CA . VAL A 1 121 ? 2.775 3.273 -19.919 1.00 93.69 121 VAL A CA 1
ATOM 923 C C . VAL A 1 121 ? 1.499 3.211 -19.082 1.00 93.69 121 VAL A C 1
ATOM 925 O O . VAL A 1 121 ? 0.498 2.695 -19.560 1.00 93.69 121 VAL A O 1
ATOM 928 N N . ILE A 1 122 ? 1.499 3.750 -17.862 1.00 94.56 122 ILE A N 1
ATOM 929 C CA . ILE A 1 122 ? 0.316 3.734 -16.991 1.00 94.56 122 ILE A CA 1
ATOM 930 C C . ILE A 1 122 ? -0.843 4.529 -17.608 1.00 94.56 122 ILE A C 1
ATOM 932 O O . ILE A 1 122 ? -1.964 4.033 -17.612 1.00 94.56 122 ILE A O 1
ATOM 936 N N . MET A 1 123 ? -0.574 5.719 -18.149 1.00 91.44 123 MET A N 1
ATOM 937 C CA . MET A 1 123 ? -1.603 6.610 -18.704 1.00 91.44 123 MET A CA 1
ATOM 938 C C . MET A 1 123 ? -2.134 6.162 -20.070 1.00 91.44 123 MET A C 1
ATOM 940 O O . MET A 1 123 ? -3.274 6.460 -20.404 1.00 91.44 123 MET A O 1
ATOM 944 N N . SER A 1 124 ? -1.323 5.447 -20.853 1.00 90.62 124 SER A N 1
ATOM 945 C CA . SER A 1 124 ? -1.711 4.896 -22.164 1.00 90.62 124 SER A CA 1
ATOM 946 C C . SER A 1 124 ? -2.338 3.501 -22.087 1.00 90.62 124 SER A C 1
ATOM 948 O O . SER A 1 124 ? -2.711 2.929 -23.111 1.00 90.62 124 SER A O 1
ATOM 950 N N . SER A 1 125 ? -2.405 2.898 -20.899 1.00 93.38 125 SER A N 1
ATOM 951 C CA . SER A 1 125 ? -2.981 1.563 -20.736 1.00 93.38 125 SER A CA 1
ATOM 952 C C . SER A 1 125 ? -4.493 1.627 -20.585 1.00 93.38 125 SER A C 1
ATOM 954 O O . SER A 1 125 ? -5.016 2.484 -19.880 1.00 93.38 125 SER A O 1
ATOM 956 N N . GLU A 1 126 ? -5.189 0.679 -21.210 1.00 90.69 126 GLU A N 1
ATOM 957 C CA . GLU A 1 126 ? -6.655 0.613 -21.160 1.00 90.69 126 GLU A CA 1
ATOM 958 C C . GLU A 1 126 ? -7.154 0.049 -19.821 1.00 90.69 126 GLU A C 1
ATOM 960 O O . GLU A 1 126 ? -8.122 0.544 -19.246 1.00 90.69 126 GLU A O 1
ATOM 965 N N . ASP A 1 127 ? -6.468 -0.975 -19.301 1.00 94.56 127 ASP A N 1
ATOM 966 C CA . ASP A 1 127 ? -6.826 -1.654 -18.054 1.00 94.56 127 ASP A CA 1
ATOM 967 C C . ASP A 1 127 ? -5.584 -2.086 -17.253 1.00 94.56 127 ASP A C 1
ATOM 969 O O . ASP A 1 127 ? -4.455 -2.105 -17.754 1.00 94.56 127 ASP A O 1
ATOM 973 N N . TYR A 1 128 ? -5.767 -2.454 -15.980 1.00 95.88 128 TYR A N 1
ATOM 974 C CA . TYR A 1 128 ? -4.673 -2.817 -15.072 1.00 95.88 128 TYR A CA 1
ATOM 975 C C . TYR A 1 128 ? -3.905 -4.060 -15.546 1.00 95.88 128 TYR A C 1
ATOM 977 O O . TYR A 1 128 ? -2.728 -4.231 -15.214 1.00 95.88 128 TYR A O 1
ATOM 985 N N . VAL A 1 129 ? -4.552 -4.951 -16.306 1.00 96.31 129 VAL A N 1
ATOM 986 C CA . VAL A 1 129 ? -3.903 -6.133 -16.890 1.00 96.31 129 VAL A CA 1
ATOM 987 C C . VAL A 1 129 ? -2.936 -5.734 -17.998 1.00 96.31 129 VAL A C 1
ATOM 989 O O . VAL A 1 129 ? -1.794 -6.192 -17.972 1.00 96.31 129 VAL A O 1
ATOM 992 N N . ASP A 1 130 ? -3.374 -4.860 -18.902 1.00 95.94 130 ASP A N 1
ATOM 993 C CA . ASP A 1 130 ? -2.560 -4.320 -19.991 1.00 95.94 130 ASP A CA 1
ATOM 994 C C . ASP A 1 130 ? -1.383 -3.501 -19.439 1.00 95.94 130 ASP A C 1
ATOM 996 O O . ASP A 1 130 ? -0.223 -3.764 -19.769 1.00 95.94 130 ASP A O 1
ATOM 1000 N N . ALA A 1 131 ? -1.656 -2.617 -18.473 1.00 96.69 131 ALA A N 1
ATOM 1001 C CA . ALA A 1 131 ? -0.626 -1.853 -17.774 1.00 96.69 131 ALA A CA 1
ATOM 1002 C C . ALA A 1 131 ? 0.430 -2.762 -17.140 1.0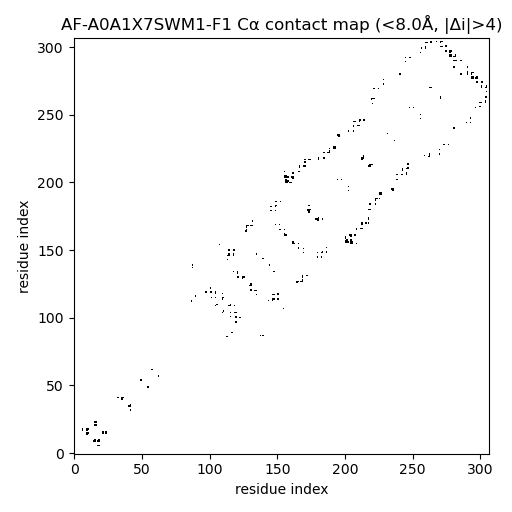0 96.69 131 ALA A C 1
ATOM 1004 O O . ALA A 1 131 ? 1.631 -2.543 -17.300 1.00 96.69 131 ALA A O 1
ATOM 1005 N N . PHE A 1 132 ? 0.001 -3.821 -16.450 1.00 96.81 132 PHE A N 1
ATOM 1006 C CA . PHE A 1 132 ? 0.915 -4.790 -15.855 1.00 96.81 132 PHE A CA 1
ATOM 1007 C C . PHE A 1 132 ? 1.805 -5.464 -16.907 1.00 96.81 132 PHE A C 1
ATOM 1009 O O . PHE A 1 132 ? 3.018 -5.556 -16.715 1.00 96.81 132 PHE A O 1
ATOM 1016 N N . GLU A 1 133 ? 1.236 -5.920 -18.023 1.00 95.56 133 GLU A N 1
ATOM 1017 C CA . GLU A 1 133 ? 2.012 -6.572 -19.078 1.00 95.56 133 GLU A CA 1
ATOM 1018 C C . GLU A 1 133 ? 3.026 -5.627 -19.718 1.00 95.56 133 GLU A C 1
ATOM 1020 O O . GLU A 1 133 ? 4.189 -6.003 -19.890 1.00 95.56 133 GLU A O 1
ATOM 1025 N N . LYS A 1 134 ? 2.610 -4.399 -20.039 1.00 95.12 134 LYS A N 1
ATOM 1026 C CA . LYS A 1 134 ? 3.489 -3.365 -20.593 1.00 95.12 134 LYS A CA 1
ATOM 1027 C C . LYS A 1 134 ? 4.624 -3.029 -19.622 1.00 95.12 134 LYS A C 1
ATOM 1029 O O . LYS A 1 134 ? 5.783 -3.013 -20.032 1.00 95.12 134 LYS A O 1
ATOM 1034 N N . LEU A 1 135 ? 4.333 -2.870 -18.327 1.00 94.81 135 LEU A N 1
ATOM 1035 C CA . LEU A 1 135 ? 5.344 -2.599 -17.297 1.00 94.81 135 LEU A CA 1
ATOM 1036 C C . LEU A 1 135 ? 6.361 -3.739 -17.150 1.00 94.81 135 LEU A C 1
ATOM 1038 O O . LEU A 1 135 ? 7.561 -3.484 -17.052 1.00 94.81 135 LEU A O 1
ATOM 1042 N N . VAL A 1 136 ? 5.917 -4.998 -17.180 1.00 92.44 136 VAL A N 1
ATOM 1043 C CA . VAL A 1 136 ? 6.821 -6.160 -17.113 1.00 92.44 136 VAL A CA 1
ATOM 1044 C C . VAL A 1 136 ? 7.678 -6.275 -18.382 1.00 92.44 136 VAL A C 1
ATOM 1046 O O . VAL A 1 136 ? 8.857 -6.638 -18.303 1.00 92.44 136 VAL A O 1
ATOM 1049 N N . LYS A 1 137 ? 7.128 -5.919 -19.550 1.00 93.06 137 LYS A N 1
ATOM 1050 C CA . LYS A 1 137 ? 7.845 -5.916 -20.837 1.00 93.06 137 LYS A CA 1
ATOM 1051 C C . LYS A 1 137 ? 8.972 -4.876 -20.904 1.00 93.06 137 LYS A C 1
ATOM 1053 O O . LYS A 1 137 ? 9.911 -5.097 -21.664 1.00 93.06 137 LYS A O 1
ATOM 1058 N N . LEU A 1 138 ? 8.963 -3.829 -20.068 1.00 89.38 138 LEU A N 1
ATOM 1059 C CA . LEU A 1 138 ? 10.053 -2.839 -20.003 1.00 89.38 138 LEU A CA 1
ATOM 1060 C C . LEU A 1 138 ? 11.405 -3.432 -19.562 1.00 89.38 138 LEU A C 1
ATOM 1062 O O . LEU A 1 138 ? 12.439 -2.809 -19.796 1.00 89.38 138 LEU A O 1
ATOM 1066 N N . ARG A 1 139 ? 11.415 -4.610 -18.912 1.00 86.69 139 ARG A N 1
ATOM 1067 C CA . ARG A 1 139 ? 12.630 -5.330 -18.464 1.00 86.69 139 ARG A CA 1
ATOM 1068 C C . ARG A 1 139 ? 13.655 -4.427 -17.760 1.00 86.69 139 ARG A C 1
ATOM 1070 O O . ARG A 1 139 ? 14.860 -4.502 -18.009 1.00 86.69 139 ARG A O 1
ATOM 1077 N N . LEU A 1 140 ? 13.162 -3.576 -16.862 1.00 88.06 140 LEU A N 1
ATOM 1078 C CA . LEU A 1 140 ? 13.994 -2.674 -16.069 1.00 88.06 140 LEU A CA 1
ATOM 1079 C C . LEU A 1 140 ? 14.944 -3.453 -15.146 1.00 88.06 140 LEU A C 1
ATOM 1081 O O . LEU A 1 140 ? 14.645 -4.560 -14.695 1.00 88.06 140 LEU A O 1
ATOM 1085 N N . LYS A 1 141 ? 16.092 -2.849 -14.819 1.00 88.56 141 LYS A N 1
ATOM 1086 C CA . LYS A 1 141 ? 17.008 -3.395 -13.802 1.00 88.56 141 LYS A CA 1
ATOM 1087 C C . LYS A 1 141 ? 16.371 -3.286 -12.412 1.00 88.56 141 LYS A C 1
ATOM 1089 O O . LYS A 1 141 ? 15.640 -2.337 -12.158 1.00 88.56 141 LYS A O 1
ATOM 1094 N N . SER A 1 142 ? 16.732 -4.161 -11.470 1.00 83.19 142 SER A N 1
ATOM 1095 C CA . SER A 1 142 ? 16.096 -4.246 -10.137 1.00 83.19 142 SER A CA 1
ATOM 1096 C C . SER A 1 142 ? 15.999 -2.919 -9.365 1.00 83.19 142 SER A C 1
ATOM 1098 O O . SER A 1 142 ? 15.029 -2.691 -8.652 1.00 83.19 142 SER A O 1
ATOM 1100 N N . ILE A 1 143 ? 16.984 -2.021 -9.496 1.00 88.50 143 ILE A N 1
ATOM 1101 C CA . ILE A 1 143 ? 16.938 -0.689 -8.858 1.00 88.50 143 ILE A CA 1
ATOM 1102 C C . ILE A 1 143 ? 15.898 0.208 -9.542 1.00 88.50 143 ILE A C 1
ATOM 1104 O O . ILE A 1 143 ? 15.120 0.874 -8.870 1.00 88.50 143 ILE A O 1
ATOM 1108 N N . GLN A 1 144 ? 15.867 0.194 -10.873 1.00 90.00 144 GLN A N 1
ATOM 1109 C CA . GLN A 1 144 ? 14.951 0.983 -11.697 1.00 90.00 144 GLN A CA 1
ATOM 1110 C C . GLN A 1 144 ? 13.510 0.472 -11.587 1.00 90.00 144 GLN A C 1
ATOM 1112 O O . GLN A 1 144 ? 12.570 1.252 -11.624 1.00 90.00 144 GLN A O 1
ATOM 1117 N N . GLU A 1 145 ? 13.337 -0.834 -11.394 1.00 90.50 145 GLU A N 1
ATOM 1118 C CA . GLU A 1 145 ? 12.043 -1.491 -11.199 1.00 90.50 145 GLU A CA 1
ATOM 1119 C C . GLU A 1 145 ? 11.296 -0.959 -9.957 1.00 90.50 145 GLU A C 1
ATOM 1121 O O . GLU A 1 145 ? 10.066 -0.978 -9.918 1.00 90.50 145 GLU A O 1
ATOM 1126 N N . ARG A 1 146 ? 12.009 -0.391 -8.972 1.00 94.31 146 ARG A N 1
ATOM 1127 C CA . ARG A 1 146 ? 11.391 0.292 -7.820 1.00 94.31 146 ARG A CA 1
ATOM 1128 C C . ARG A 1 146 ? 10.653 1.569 -8.213 1.00 94.31 146 ARG A C 1
ATOM 1130 O O . ARG A 1 146 ? 9.643 1.892 -7.592 1.00 94.31 146 ARG A O 1
ATOM 1137 N N . GLU A 1 147 ? 11.110 2.256 -9.260 1.00 94.56 147 GLU A N 1
ATOM 1138 C CA . GLU A 1 147 ? 10.449 3.462 -9.768 1.00 94.56 147 GLU A CA 1
ATOM 1139 C C . GLU A 1 147 ? 9.034 3.162 -10.263 1.00 94.56 147 GLU A C 1
ATOM 1141 O O . GLU A 1 147 ? 8.169 4.021 -10.140 1.00 94.56 147 GLU A O 1
ATOM 1146 N N . ILE A 1 148 ? 8.757 1.932 -10.721 1.00 95.75 148 ILE A N 1
ATOM 1147 C CA . ILE A 1 148 ? 7.394 1.509 -11.076 1.00 95.75 148 ILE A CA 1
ATOM 1148 C C . ILE A 1 148 ? 6.453 1.701 -9.886 1.00 95.75 148 ILE A C 1
ATOM 1150 O O . ILE A 1 148 ? 5.403 2.328 -10.003 1.00 95.75 148 ILE A O 1
ATOM 1154 N N . VAL A 1 149 ? 6.859 1.196 -8.721 1.00 96.44 149 VAL A N 1
ATOM 1155 C CA . VAL A 1 149 ? 6.068 1.284 -7.491 1.00 96.44 149 VAL A CA 1
ATOM 1156 C C . VAL A 1 149 ? 5.896 2.737 -7.057 1.00 96.44 149 VAL A C 1
ATOM 1158 O O . VAL A 1 149 ? 4.783 3.147 -6.734 1.00 96.44 149 VAL A O 1
ATOM 1161 N N . PHE A 1 150 ? 6.971 3.529 -7.088 1.00 95.81 150 PHE A N 1
ATOM 1162 C CA . PHE A 1 150 ? 6.911 4.937 -6.693 1.00 95.81 150 PHE A CA 1
ATOM 1163 C C . PHE A 1 150 ? 5.982 5.758 -7.587 1.00 95.81 150 PHE A C 1
ATOM 1165 O O . PHE A 1 150 ? 5.197 6.549 -7.069 1.00 95.81 150 PHE A O 1
ATOM 1172 N N . VAL A 1 151 ? 6.021 5.549 -8.906 1.00 96.44 151 VAL A N 1
ATOM 1173 C CA . VAL A 1 151 ? 5.133 6.252 -9.842 1.00 96.44 151 VAL A CA 1
ATOM 1174 C C . VAL A 1 151 ? 3.678 5.849 -9.615 1.00 96.44 151 VAL A C 1
ATOM 1176 O O . VAL A 1 151 ? 2.825 6.728 -9.556 1.00 96.44 151 VAL A O 1
ATOM 1179 N N . ILE A 1 152 ? 3.385 4.558 -9.423 1.00 96.69 152 ILE A N 1
ATOM 1180 C CA . ILE A 1 152 ? 2.019 4.076 -9.157 1.00 96.69 152 ILE A CA 1
ATOM 1181 C C . ILE A 1 152 ? 1.449 4.713 -7.890 1.00 96.69 152 ILE A C 1
ATOM 1183 O O . ILE A 1 152 ? 0.337 5.241 -7.917 1.00 96.69 152 ILE A O 1
ATOM 1187 N N . VAL A 1 153 ? 2.207 4.689 -6.788 1.00 96.94 153 VAL A N 1
ATOM 1188 C CA . VAL A 1 153 ? 1.753 5.281 -5.524 1.00 96.94 153 VAL A CA 1
ATOM 1189 C C . VAL A 1 153 ? 1.592 6.789 -5.681 1.00 96.94 153 VAL A C 1
ATOM 1191 O O . VAL A 1 153 ? 0.536 7.308 -5.331 1.00 96.94 153 VAL A O 1
ATOM 1194 N N . HIS A 1 154 ? 2.566 7.483 -6.277 1.00 95.75 154 HIS A N 1
ATOM 1195 C CA . HIS A 1 154 ? 2.472 8.922 -6.536 1.00 95.75 154 HIS A CA 1
ATOM 1196 C C . HIS A 1 154 ? 1.205 9.276 -7.315 1.00 95.75 154 HIS A C 1
ATOM 1198 O O . HIS A 1 154 ? 0.418 10.088 -6.839 1.00 95.75 154 HIS A O 1
ATOM 1204 N N . CYS A 1 155 ? 0.961 8.623 -8.455 1.00 95.38 155 CYS A N 1
ATOM 1205 C CA . CYS A 1 155 ? -0.224 8.884 -9.273 1.00 95.38 155 CYS A CA 1
ATOM 1206 C C . CYS A 1 155 ? -1.505 8.615 -8.479 1.00 95.38 155 CYS A C 1
ATOM 1208 O O . CYS A 1 155 ? -2.369 9.482 -8.414 1.00 95.38 155 CYS A O 1
ATOM 1210 N N . SER A 1 156 ? -1.579 7.484 -7.765 1.00 96.44 156 SER A N 1
ATOM 1211 C CA . SER A 1 156 ? -2.755 7.131 -6.960 1.00 96.44 156 SER A CA 1
ATOM 1212 C C . SER A 1 156 ? -3.113 8.179 -5.900 1.00 96.44 156 SER A C 1
ATOM 1214 O O . SER A 1 156 ? -4.288 8.352 -5.584 1.00 96.44 156 SER A O 1
ATOM 1216 N N . LEU A 1 157 ? -2.119 8.890 -5.353 1.00 96.12 157 LEU A N 1
ATOM 1217 C CA . LEU A 1 157 ? -2.341 9.937 -4.359 1.00 96.12 157 LEU A CA 1
ATOM 1218 C C . LEU A 1 157 ? -2.851 11.238 -4.981 1.00 96.12 157 LEU A C 1
ATOM 1220 O O . LEU A 1 157 ? -3.582 11.958 -4.303 1.00 96.12 157 LEU A O 1
ATOM 1224 N N . GLN A 1 158 ? -2.486 11.533 -6.230 1.00 94.44 158 GLN A N 1
ATOM 1225 C CA . GLN A 1 158 ? -2.871 12.771 -6.918 1.00 94.44 158 GLN A CA 1
ATOM 1226 C C . GLN A 1 158 ? -4.240 12.698 -7.604 1.00 94.44 158 GLN A C 1
ATOM 1228 O O . GLN A 1 158 ? -4.811 13.742 -7.909 1.00 94.44 158 GLN A O 1
ATOM 1233 N N . GLU A 1 159 ? -4.784 11.499 -7.818 1.00 93.19 159 GLU A N 1
ATOM 1234 C CA . GLU A 1 159 ? -6.123 11.322 -8.390 1.00 93.19 159 GLU A CA 1
ATOM 1235 C C . GLU A 1 159 ? -7.221 11.977 -7.543 1.00 93.19 159 GLU A C 1
ATOM 1237 O O . GLU A 1 159 ? -7.131 12.065 -6.318 1.00 93.19 159 GLU A O 1
ATOM 1242 N N . ASN A 1 160 ? -8.314 12.405 -8.167 1.00 91.62 160 ASN A N 1
ATOM 1243 C CA . ASN A 1 160 ? -9.478 12.884 -7.429 1.00 91.62 160 ASN A CA 1
ATOM 1244 C C . ASN A 1 160 ? -10.770 12.657 -8.233 1.00 91.62 160 ASN A C 1
ATOM 1246 O O . ASN A 1 160 ? -11.025 13.423 -9.165 1.00 91.62 160 ASN A O 1
ATOM 1250 N N . PRO A 1 161 ? -11.617 11.667 -7.880 1.00 94.00 161 PRO A N 1
ATOM 1251 C CA . PRO A 1 161 ? -11.526 10.751 -6.732 1.00 94.00 161 PRO A CA 1
ATOM 1252 C C . PRO A 1 161 ? -10.539 9.586 -6.945 1.00 94.00 161 PRO A C 1
ATOM 1254 O O . PRO A 1 161 ? -10.041 9.376 -8.045 1.00 94.00 161 PRO A O 1
ATOM 1257 N N . PHE A 1 162 ? -10.288 8.793 -5.893 1.00 96.06 162 PHE A N 1
ATOM 1258 C CA . PHE A 1 162 ? -9.451 7.589 -5.974 1.00 96.06 162 PHE A CA 1
ATOM 1259 C C . PHE A 1 162 ? -9.905 6.643 -7.094 1.00 96.06 162 PHE A C 1
ATOM 1261 O O . PHE A 1 162 ? -11.048 6.179 -7.096 1.00 96.06 162 PHE A O 1
ATOM 1268 N N . ASN A 1 163 ? -8.981 6.292 -7.987 1.00 95.69 163 ASN A N 1
ATOM 1269 C CA . ASN A 1 163 ? -9.226 5.341 -9.063 1.00 95.69 163 ASN A CA 1
ATOM 1270 C C . ASN A 1 163 ? -8.858 3.897 -8.631 1.00 95.69 163 ASN A C 1
ATOM 1272 O O . ASN A 1 163 ? -7.683 3.625 -8.354 1.00 95.69 163 ASN A O 1
ATOM 1276 N N . PRO A 1 164 ? -9.814 2.939 -8.612 1.00 96.12 164 PRO A N 1
ATOM 1277 C CA . PRO A 1 164 ? -9.558 1.537 -8.260 1.00 96.12 164 PRO A CA 1
ATOM 1278 C C . PRO A 1 164 ? -8.512 0.827 -9.127 1.00 96.12 164 PRO A C 1
ATOM 1280 O O . PRO A 1 164 ? -7.906 -0.138 -8.658 1.00 96.12 164 PRO A O 1
ATOM 1283 N N . PHE A 1 165 ? -8.271 1.307 -10.351 1.00 97.12 165 PHE A N 1
ATOM 1284 C CA . PHE A 1 165 ? -7.231 0.806 -11.255 1.00 97.12 165 PHE A CA 1
ATOM 1285 C C . PHE A 1 165 ? -5.878 0.630 -10.546 1.00 97.12 165 PHE A C 1
ATOM 1287 O O . PHE A 1 165 ? -5.263 -0.436 -10.627 1.00 97.12 165 PHE A O 1
ATOM 1294 N N . TYR A 1 166 ? -5.444 1.628 -9.764 1.00 97.31 166 TYR A N 1
ATOM 1295 C CA . TYR A 1 166 ? -4.157 1.579 -9.062 1.00 97.31 166 TYR A CA 1
ATOM 1296 C C . TYR A 1 166 ? -4.123 0.512 -7.964 1.00 97.31 166 TYR A C 1
ATOM 1298 O O . TYR A 1 166 ? -3.060 -0.048 -7.692 1.00 97.31 166 TYR A O 1
ATOM 1306 N N . GLY A 1 167 ? -5.270 0.197 -7.354 1.00 96.88 167 GLY A N 1
ATOM 1307 C CA . GLY A 1 167 ? -5.398 -0.884 -6.377 1.00 96.88 167 GLY A CA 1
ATOM 1308 C C . GLY A 1 167 ? -5.128 -2.247 -7.011 1.00 96.88 167 GLY A C 1
ATOM 1309 O O . GLY A 1 167 ? -4.229 -2.963 -6.563 1.00 96.88 167 GLY A O 1
ATOM 1310 N N . TYR A 1 168 ? -5.832 -2.557 -8.104 1.00 97.81 168 TYR A N 1
ATOM 1311 C CA . TYR A 1 168 ? -5.687 -3.828 -8.822 1.00 97.81 168 TYR A CA 1
ATOM 1312 C C . TYR A 1 168 ? -4.311 -3.979 -9.485 1.00 97.81 168 TYR A C 1
ATOM 1314 O O . TYR A 1 168 ? -3.709 -5.056 -9.430 1.00 97.81 168 TYR A O 1
ATOM 1322 N N . LEU A 1 169 ? -3.763 -2.897 -10.051 1.00 97.75 169 LEU A N 1
ATOM 1323 C CA . LEU A 1 169 ? -2.410 -2.900 -10.612 1.00 97.75 169 LEU A CA 1
ATOM 1324 C C . LEU A 1 169 ? -1.357 -3.185 -9.529 1.00 97.75 169 LEU A C 1
ATOM 1326 O O . LEU A 1 169 ? -0.495 -4.050 -9.706 1.00 97.75 169 LEU A O 1
ATOM 1330 N N . SER A 1 170 ? -1.459 -2.505 -8.382 1.00 97.69 170 SER A N 1
ATOM 1331 C CA . SER A 1 170 ? -0.558 -2.708 -7.241 1.00 97.69 170 SER A CA 1
ATOM 1332 C C . SER A 1 170 ? -0.650 -4.136 -6.702 1.00 97.69 170 SER A C 1
ATOM 1334 O O . SER A 1 170 ? 0.376 -4.785 -6.498 1.00 97.69 170 SER A O 1
ATOM 1336 N N . GLN A 1 171 ? -1.867 -4.663 -6.534 1.00 96.81 171 GLN A N 1
ATOM 1337 C CA . GLN A 1 171 ? -2.115 -6.052 -6.143 1.00 96.81 171 GLN A CA 1
ATOM 1338 C C . GLN A 1 171 ? -1.403 -7.034 -7.084 1.00 96.81 171 GLN A C 1
ATOM 1340 O O . GLN A 1 171 ? -0.711 -7.950 -6.629 1.00 96.81 171 GLN A O 1
ATOM 1345 N N . LYS A 1 172 ? -1.550 -6.847 -8.400 1.00 96.88 172 LYS A N 1
ATOM 1346 C CA . LYS A 1 172 ? -0.961 -7.741 -9.402 1.00 96.88 172 LYS A CA 1
ATOM 1347 C C . LYS A 1 172 ? 0.570 -7.701 -9.377 1.00 96.88 172 LYS A C 1
ATOM 1349 O O . LYS A 1 172 ? 1.202 -8.756 -9.401 1.00 96.88 172 LYS A O 1
ATOM 1354 N N . LEU A 1 173 ? 1.171 -6.516 -9.235 1.00 96.25 173 LEU A N 1
ATOM 1355 C CA . LEU A 1 173 ? 2.627 -6.362 -9.099 1.00 96.25 173 LEU A CA 1
ATOM 1356 C C . LEU A 1 173 ? 3.171 -7.006 -7.820 1.00 96.25 173 LEU A C 1
ATOM 1358 O O . LEU A 1 173 ? 4.188 -7.698 -7.864 1.00 96.25 173 LEU A O 1
ATOM 1362 N N . ILE A 1 174 ? 2.484 -6.827 -6.689 1.00 96.62 174 ILE A N 1
ATOM 1363 C CA . ILE A 1 174 ? 2.876 -7.425 -5.406 1.00 96.62 174 ILE A CA 1
ATOM 1364 C C . ILE A 1 174 ? 2.870 -8.957 -5.489 1.00 96.62 174 ILE A C 1
ATOM 1366 O O . ILE A 1 174 ? 3.796 -9.601 -4.995 1.00 96.62 174 ILE A O 1
ATOM 1370 N N . LYS A 1 175 ? 1.860 -9.542 -6.143 1.00 95.38 175 LYS A N 1
ATOM 1371 C CA . LYS A 1 175 ? 1.757 -10.997 -6.345 1.00 95.38 175 LYS A CA 1
ATOM 1372 C C . LYS A 1 175 ? 2.785 -11.537 -7.344 1.00 95.38 175 LYS A C 1
ATOM 1374 O O . LYS A 1 175 ? 3.146 -12.706 -7.257 1.00 95.38 175 LYS A O 1
ATOM 1379 N N . TYR A 1 176 ? 3.268 -10.705 -8.266 1.00 94.69 176 TYR A N 1
ATOM 1380 C CA . TYR A 1 176 ? 4.233 -11.105 -9.289 1.00 94.69 176 TYR A CA 1
ATOM 1381 C C . TYR A 1 176 ? 5.659 -11.291 -8.747 1.00 94.69 176 TYR A C 1
ATOM 1383 O O . TYR A 1 176 ? 6.297 -12.301 -9.042 1.00 94.69 176 TYR A O 1
ATOM 1391 N N . LYS A 1 177 ? 6.170 -10.346 -7.943 1.00 93.12 177 LYS A N 1
ATOM 1392 C CA . LYS A 1 177 ? 7.514 -10.437 -7.339 1.00 93.12 177 LYS A CA 1
ATOM 1393 C C . LYS A 1 177 ? 7.535 -9.917 -5.905 1.00 93.12 177 LYS A C 1
ATOM 1395 O O . LYS A 1 177 ? 7.047 -8.827 -5.611 1.00 93.12 177 LYS A O 1
ATOM 1400 N N . ARG A 1 178 ? 8.249 -10.637 -5.031 1.00 92.44 178 ARG A N 1
ATOM 1401 C CA . ARG A 1 178 ? 8.463 -10.244 -3.626 1.00 92.44 178 ARG A CA 1
ATOM 1402 C C . ARG A 1 178 ? 9.172 -8.891 -3.488 1.00 92.44 178 ARG A C 1
ATOM 1404 O O . ARG A 1 178 ? 8.869 -8.140 -2.567 1.00 92.44 178 ARG A O 1
ATOM 1411 N N . ASP A 1 179 ? 10.054 -8.542 -4.420 1.00 93.31 179 ASP A N 1
ATOM 1412 C CA . ASP A 1 179 ? 10.749 -7.247 -4.419 1.00 93.31 179 ASP A CA 1
ATOM 1413 C C . ASP A 1 179 ? 9.779 -6.065 -4.564 1.00 93.31 179 ASP A C 1
ATOM 1415 O O . ASP A 1 179 ? 9.961 -5.033 -3.910 1.00 93.31 179 ASP A O 1
ATOM 1419 N N . HIS A 1 180 ? 8.704 -6.222 -5.348 1.00 94.81 180 HIS A N 1
ATOM 1420 C CA . HIS A 1 180 ? 7.642 -5.219 -5.416 1.00 94.81 180 HIS A CA 1
ATOM 1421 C C . HIS A 1 180 ? 6.920 -5.107 -4.079 1.00 94.81 180 HIS A C 1
ATOM 1423 O O . HIS A 1 180 ? 6.747 -3.994 -3.595 1.00 94.81 180 HIS A O 1
ATOM 1429 N N . GLN A 1 181 ? 6.567 -6.230 -3.442 1.00 95.25 181 GLN A N 1
ATOM 1430 C CA . GLN A 1 181 ? 5.931 -6.227 -2.119 1.00 95.25 181 GLN A CA 1
ATOM 1431 C C . GLN A 1 181 ? 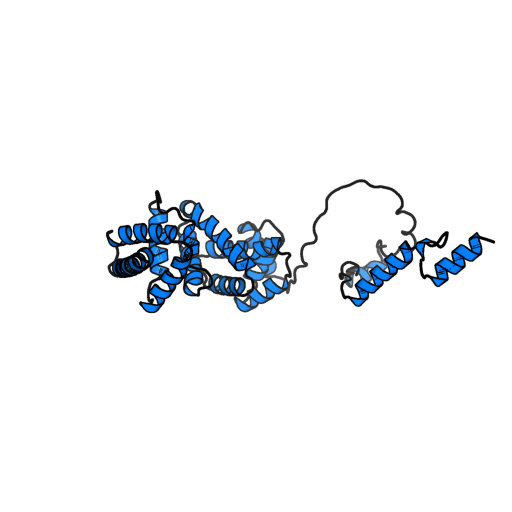6.742 -5.422 -1.096 1.00 95.25 181 GLN A C 1
ATOM 1433 O O . GLN A 1 181 ? 6.196 -4.572 -0.391 1.00 95.25 181 GLN A O 1
ATOM 1438 N N . VAL A 1 182 ? 8.054 -5.664 -1.043 1.00 94.75 182 VAL A N 1
ATOM 1439 C CA . VAL A 1 182 ? 8.970 -4.960 -0.139 1.00 94.75 182 VAL A CA 1
ATOM 1440 C C . VAL A 1 182 ? 9.052 -3.472 -0.493 1.00 94.75 182 VAL A C 1
ATOM 1442 O O . VAL A 1 182 ? 8.978 -2.622 0.393 1.00 94.75 182 VAL A O 1
ATOM 1445 N N . THR A 1 183 ? 9.142 -3.133 -1.780 1.00 96.31 183 THR A N 1
ATOM 1446 C CA . THR A 1 183 ? 9.201 -1.734 -2.237 1.00 96.31 183 THR A CA 1
ATOM 1447 C C . THR A 1 183 ? 7.910 -0.975 -1.913 1.00 96.31 183 THR A C 1
ATOM 1449 O O . THR A 1 183 ? 7.978 0.142 -1.403 1.00 96.31 183 THR A O 1
ATOM 1452 N N . PHE A 1 184 ? 6.740 -1.590 -2.123 1.00 96.88 184 PHE A N 1
ATOM 1453 C CA . PHE A 1 184 ? 5.443 -1.024 -1.737 1.00 96.88 184 PHE A CA 1
ATOM 1454 C C . PHE A 1 184 ? 5.378 -0.776 -0.232 1.00 96.88 184 PHE A C 1
ATOM 1456 O O . PHE A 1 184 ? 4.935 0.286 0.192 1.00 96.88 184 PHE A O 1
ATOM 1463 N N . GLN A 1 185 ? 5.859 -1.721 0.581 1.00 95.19 185 GLN A N 1
ATOM 1464 C CA . GLN A 1 185 ? 5.887 -1.563 2.031 1.00 95.19 185 GLN A CA 1
ATOM 1465 C C . GLN A 1 185 ? 6.716 -0.347 2.463 1.00 95.19 185 GLN A C 1
ATOM 1467 O O . GLN A 1 185 ? 6.228 0.456 3.255 1.00 95.19 185 GLN A O 1
ATOM 1472 N N . TYR A 1 186 ? 7.933 -0.184 1.934 1.00 95.38 186 TYR A N 1
ATOM 1473 C CA . TYR A 1 186 ? 8.773 0.976 2.252 1.00 95.38 186 TYR A CA 1
ATOM 1474 C C . TYR A 1 186 ? 8.169 2.289 1.746 1.00 95.38 186 TYR A C 1
ATOM 1476 O O . TYR A 1 186 ? 8.091 3.249 2.505 1.00 95.38 186 TYR A O 1
ATOM 1484 N N . CYS A 1 187 ? 7.664 2.313 0.511 1.00 96.19 187 CYS A N 1
ATOM 1485 C CA . CYS A 1 187 ? 7.018 3.497 -0.056 1.00 96.19 187 CYS A CA 1
ATOM 1486 C C . CYS A 1 187 ? 5.815 3.953 0.787 1.00 96.19 187 CYS A C 1
ATOM 1488 O O . CYS A 1 187 ? 5.701 5.123 1.149 1.00 96.19 187 CYS A O 1
ATOM 1490 N N . LEU A 1 188 ? 4.944 3.017 1.172 1.00 96.44 188 LEU A N 1
ATOM 1491 C CA . LEU A 1 188 ? 3.790 3.310 2.020 1.00 96.44 188 LEU A CA 1
ATOM 1492 C C . LEU A 1 188 ? 4.208 3.750 3.424 1.00 96.44 188 LEU A C 1
ATOM 1494 O O . LEU A 1 188 ? 3.563 4.620 4.002 1.00 96.44 188 LEU A O 1
ATOM 1498 N N . TRP A 1 189 ? 5.286 3.190 3.977 1.00 95.69 189 TRP A N 1
ATOM 1499 C CA . TRP A 1 189 ? 5.831 3.642 5.257 1.00 95.69 189 TRP A CA 1
ATOM 1500 C C . TRP A 1 189 ? 6.285 5.094 5.225 1.00 95.69 189 TRP A C 1
ATOM 1502 O O . TRP A 1 189 ? 6.034 5.818 6.186 1.00 95.69 189 TRP A O 1
ATOM 1512 N N . ASP A 1 190 ? 6.915 5.531 4.143 1.00 95.25 190 ASP A N 1
ATOM 1513 C CA . ASP A 1 190 ? 7.374 6.913 4.024 1.00 95.25 190 ASP A CA 1
ATOM 1514 C C . ASP A 1 190 ? 6.192 7.891 3.935 1.00 95.25 190 ASP A C 1
ATOM 1516 O O . ASP A 1 190 ? 6.192 8.925 4.609 1.00 95.25 190 ASP A O 1
ATOM 1520 N N . HIS A 1 191 ? 5.121 7.521 3.225 1.00 95.31 191 HIS A N 1
ATOM 1521 C CA . HIS A 1 191 ? 3.874 8.294 3.226 1.00 95.31 191 HIS A CA 1
ATOM 1522 C C . HIS A 1 191 ? 3.153 8.275 4.584 1.00 95.31 191 HIS A C 1
ATOM 1524 O O . HIS A 1 191 ? 2.627 9.301 5.010 1.00 95.31 191 HIS A O 1
ATOM 1530 N N . LEU A 1 192 ? 3.163 7.145 5.302 1.00 94.50 192 LEU A N 1
ATOM 1531 C CA . LEU A 1 192 ? 2.572 7.043 6.644 1.00 94.50 192 LEU A CA 1
ATOM 1532 C C . LEU A 1 192 ? 3.307 7.912 7.678 1.00 94.50 192 LEU A C 1
ATOM 1534 O O . LEU A 1 192 ? 2.671 8.481 8.559 1.00 94.50 192 LEU A O 1
ATOM 1538 N N . LYS A 1 193 ? 4.631 8.064 7.561 1.00 92.75 193 LYS A N 1
ATOM 1539 C CA . LYS A 1 193 ? 5.418 8.963 8.427 1.00 92.75 193 LYS A CA 1
ATOM 1540 C C . LYS A 1 193 ? 5.192 10.444 8.123 1.00 92.75 193 LYS A C 1
ATOM 1542 O O . LYS A 1 193 ? 5.467 11.289 8.964 1.00 92.75 193 LYS A O 1
ATOM 1547 N N . THR A 1 194 ? 4.731 10.764 6.916 1.00 92.81 194 THR A N 1
ATOM 1548 C CA . THR A 1 194 ? 4.569 12.141 6.427 1.00 92.81 194 THR A CA 1
ATOM 1549 C C . THR A 1 194 ? 3.096 12.529 6.243 1.00 92.81 194 THR A C 1
ATOM 1551 O O . THR A 1 194 ? 2.791 13.500 5.553 1.00 92.81 194 THR A O 1
ATOM 1554 N N . LEU A 1 195 ? 2.163 11.833 6.908 1.00 93.31 195 LEU A N 1
ATOM 1555 C CA . LEU A 1 195 ? 0.708 12.048 6.795 1.00 93.31 195 LEU A CA 1
ATOM 1556 C C . LEU A 1 195 ? 0.257 13.491 7.048 1.00 93.31 195 LEU A C 1
ATOM 1558 O O . LEU A 1 195 ? -0.700 13.962 6.425 1.00 93.31 195 LEU A O 1
ATOM 1562 N N . SER A 1 196 ? 0.927 14.182 7.968 1.00 89.75 196 SER A N 1
ATOM 1563 C CA . SER A 1 196 ? 0.652 15.579 8.313 1.00 89.75 196 SER A CA 1
ATOM 1564 C C . SER A 1 196 ? 0.944 16.548 7.162 1.00 89.75 196 SER A C 1
ATOM 1566 O O . SER A 1 196 ? 0.296 17.587 7.074 1.00 89.75 196 SER A O 1
ATOM 1568 N N . SER A 1 197 ? 1.860 16.189 6.256 1.00 92.88 197 SER A N 1
ATOM 1569 C CA . SER A 1 197 ? 2.206 16.984 5.070 1.00 92.88 197 SER A CA 1
ATOM 1570 C C . SER A 1 197 ? 1.257 16.772 3.887 1.00 92.88 197 SER A C 1
ATOM 1572 O O . SER A 1 197 ? 1.186 17.615 2.995 1.00 92.88 197 SER A O 1
ATOM 1574 N N . LEU A 1 198 ? 0.510 15.663 3.874 1.00 94.31 198 LEU A N 1
ATOM 1575 C CA . LEU A 1 198 ? -0.395 15.326 2.778 1.00 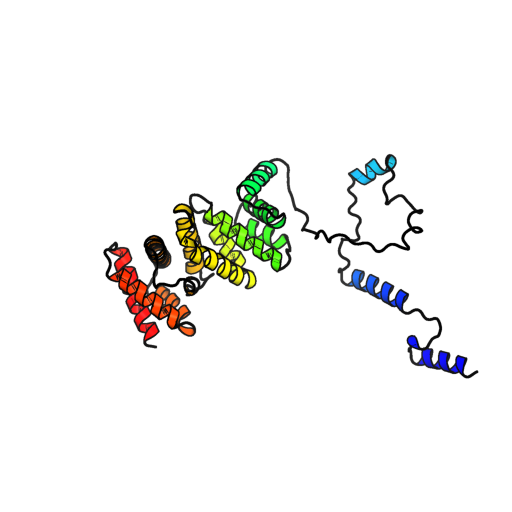94.31 198 LEU A CA 1
ATOM 1576 C C . LEU A 1 198 ? -1.668 16.179 2.816 1.00 94.31 198 LEU A C 1
ATOM 1578 O O . LEU A 1 198 ? -2.169 16.566 3.877 1.00 94.31 198 LEU A O 1
ATOM 1582 N N . THR A 1 199 ? -2.257 16.428 1.651 1.00 95.56 199 THR A N 1
ATOM 1583 C CA . THR A 1 199 ? -3.584 17.050 1.558 1.00 95.56 199 THR A CA 1
ATOM 1584 C C . THR A 1 199 ? -4.681 16.087 2.028 1.00 95.56 199 THR A C 1
ATOM 1586 O O . THR A 1 199 ? -4.468 14.880 2.169 1.00 95.56 199 THR A O 1
ATOM 1589 N N . SER A 1 200 ? -5.891 16.601 2.278 1.00 94.56 200 SER A N 1
ATOM 1590 C CA . SER A 1 200 ? -7.012 15.740 2.684 1.00 94.56 200 SER A CA 1
ATOM 1591 C C . SER A 1 200 ? -7.364 14.702 1.616 1.00 94.56 200 SER A C 1
ATOM 1593 O O . SER A 1 200 ? -7.622 13.552 1.962 1.00 94.56 200 SER A O 1
ATOM 1595 N N . THR A 1 201 ? -7.326 15.084 0.338 1.00 95.44 201 THR A N 1
ATOM 1596 C CA . THR A 1 201 ? -7.580 14.181 -0.794 1.00 95.44 201 THR A CA 1
ATOM 1597 C C . THR A 1 201 ? -6.513 13.094 -0.880 1.00 95.44 201 THR A C 1
ATOM 1599 O O . THR A 1 201 ? -6.850 11.915 -0.896 1.00 95.44 201 THR A O 1
ATOM 1602 N N . GLN A 1 202 ? -5.230 13.465 -0.801 1.00 96.44 202 GLN A N 1
ATOM 1603 C CA . GLN A 1 202 ? -4.124 12.500 -0.806 1.00 96.44 202 GLN A CA 1
ATOM 1604 C C . GLN A 1 202 ? -4.227 11.505 0.357 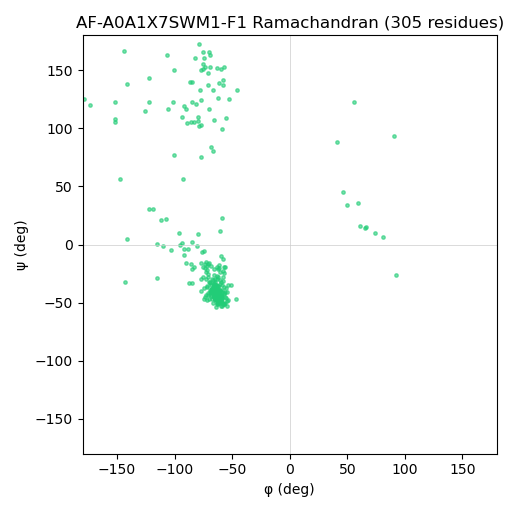1.00 96.44 202 GLN A C 1
ATOM 1606 O O . GLN A 1 202 ? -4.014 10.311 0.167 1.00 96.44 202 GLN A O 1
ATOM 1611 N N . ARG A 1 203 ? -4.608 11.962 1.559 1.00 96.56 203 ARG A N 1
ATOM 1612 C CA . ARG A 1 203 ? -4.858 11.062 2.695 1.00 96.56 203 ARG A CA 1
ATOM 1613 C C . ARG A 1 203 ? -5.997 10.083 2.416 1.00 96.56 203 ARG A C 1
ATOM 1615 O O . ARG A 1 203 ? -5.832 8.899 2.689 1.00 96.56 203 ARG A O 1
ATOM 1622 N N . LEU A 1 204 ? -7.121 10.542 1.865 1.00 96.31 204 LEU A N 1
ATOM 1623 C CA . LEU A 1 204 ? -8.238 9.658 1.508 1.00 96.31 204 LEU A CA 1
ATOM 1624 C C . LEU A 1 204 ? -7.815 8.621 0.459 1.00 96.31 204 LEU A C 1
ATOM 1626 O O . LEU A 1 204 ? -8.075 7.433 0.629 1.00 96.31 204 LEU A O 1
ATOM 1630 N N . ASN A 1 205 ? -7.089 9.039 -0.575 1.00 97.31 205 ASN A N 1
ATOM 1631 C CA . ASN A 1 205 ? -6.578 8.136 -1.605 1.00 97.31 205 ASN A CA 1
ATOM 1632 C C . ASN A 1 205 ? -5.611 7.094 -1.031 1.00 97.31 205 ASN A C 1
ATOM 1634 O O . ASN A 1 205 ? -5.718 5.909 -1.346 1.00 97.31 205 ASN A O 1
ATOM 1638 N N . LEU A 1 206 ? -4.715 7.511 -0.128 1.00 97.19 206 LEU A N 1
ATOM 1639 C CA . LEU A 1 206 ? -3.819 6.601 0.584 1.00 97.19 206 LEU A CA 1
ATOM 1640 C C . LEU A 1 206 ? -4.604 5.578 1.417 1.00 97.19 206 LEU A C 1
ATOM 1642 O O . LEU A 1 206 ? -4.237 4.403 1.440 1.00 97.19 206 LEU A O 1
ATOM 1646 N N . GLN A 1 207 ? -5.690 5.993 2.081 1.00 96.12 207 GLN A N 1
ATOM 1647 C CA . GLN A 1 207 ? -6.566 5.078 2.824 1.00 96.12 207 GLN A CA 1
ATOM 1648 C C . GLN A 1 207 ? -7.247 4.069 1.902 1.00 96.12 207 GLN A C 1
ATOM 1650 O O . GLN A 1 207 ? -7.283 2.879 2.221 1.00 96.12 207 GLN A O 1
ATOM 1655 N N . CYS A 1 208 ? -7.756 4.516 0.753 1.00 96.81 208 CYS A N 1
ATOM 1656 C CA . CYS A 1 208 ? -8.366 3.641 -0.244 1.00 96.81 208 CYS A CA 1
ATOM 1657 C C . CYS A 1 208 ? -7.359 2.606 -0.764 1.00 96.81 208 CYS A C 1
ATOM 1659 O O . CYS A 1 208 ? -7.658 1.411 -0.768 1.00 96.81 208 CYS A O 1
ATOM 1661 N N . LEU A 1 209 ? -6.138 3.029 -1.106 1.00 97.56 209 LEU A N 1
ATOM 1662 C CA . LEU A 1 209 ? -5.085 2.122 -1.562 1.00 97.56 209 LEU A CA 1
ATOM 1663 C C . LEU A 1 209 ? -4.675 1.118 -0.473 1.00 97.56 209 LEU A C 1
ATOM 1665 O O . LEU A 1 209 ? -4.656 -0.089 -0.719 1.00 97.56 209 LEU A O 1
ATOM 1669 N N . LEU A 1 210 ? -4.378 1.594 0.743 1.00 96.88 210 LEU A N 1
ATOM 1670 C CA . LEU A 1 210 ? -3.994 0.734 1.868 1.00 96.88 210 LEU A CA 1
ATOM 1671 C C . LEU A 1 210 ? -5.094 -0.269 2.207 1.00 96.88 210 LEU A C 1
ATOM 1673 O O . LEU A 1 210 ? -4.813 -1.454 2.386 1.00 96.88 210 LEU A O 1
ATOM 1677 N N . SER A 1 211 ? -6.344 0.188 2.281 1.00 96.06 211 SER A N 1
ATOM 1678 C CA . SER A 1 211 ? -7.467 -0.683 2.615 1.00 96.06 211 SER A CA 1
ATOM 1679 C C . SER A 1 211 ? -7.683 -1.759 1.555 1.00 96.06 211 SER A C 1
ATOM 1681 O O . SER A 1 211 ? -7.875 -2.918 1.918 1.00 96.06 211 SER A O 1
ATOM 1683 N N . HIS A 1 212 ? -7.567 -1.422 0.267 1.00 95.88 212 HIS A N 1
ATOM 1684 C CA . HIS A 1 212 ? -7.646 -2.387 -0.826 1.00 95.88 212 HIS A CA 1
ATOM 1685 C C . HIS A 1 212 ? -6.551 -3.461 -0.711 1.00 95.88 212 HIS A C 1
ATOM 1687 O O . HIS A 1 212 ? -6.852 -4.655 -0.663 1.00 95.88 212 HIS A O 1
ATOM 1693 N N . LEU A 1 213 ? -5.285 -3.046 -0.578 1.00 95.88 213 LEU A N 1
ATOM 1694 C CA . LEU A 1 213 ? -4.141 -3.964 -0.518 1.00 95.88 213 LEU A CA 1
ATOM 1695 C C . LEU A 1 213 ? -4.149 -4.867 0.722 1.00 95.88 213 LEU A C 1
ATOM 1697 O O . LEU A 1 213 ? -3.728 -6.025 0.646 1.00 95.88 213 LEU A O 1
ATOM 1701 N N . ILE A 1 214 ? -4.622 -4.353 1.861 1.00 93.94 214 ILE A N 1
ATOM 1702 C CA . ILE A 1 214 ? -4.736 -5.128 3.102 1.00 93.94 214 ILE A CA 1
ATOM 1703 C C . ILE A 1 214 ? -5.899 -6.115 3.012 1.00 93.94 214 ILE A C 1
ATOM 1705 O O . ILE A 1 214 ? -5.737 -7.286 3.362 1.00 93.94 214 ILE A O 1
ATOM 1709 N N . ARG A 1 215 ? -7.065 -5.682 2.514 1.00 92.44 215 ARG A N 1
ATOM 1710 C CA . ARG A 1 215 ? -8.246 -6.550 2.392 1.00 92.44 215 ARG A CA 1
ATOM 1711 C C . ARG A 1 215 ? -8.004 -7.728 1.450 1.00 92.44 215 ARG A C 1
ATOM 1713 O O . ARG A 1 215 ? -8.426 -8.835 1.770 1.00 92.44 215 ARG A O 1
ATOM 1720 N N . ASP A 1 216 ? -7.271 -7.514 0.359 1.00 92.00 216 ASP A N 1
ATOM 1721 C CA . ASP A 1 216 ? -6.874 -8.572 -0.580 1.00 92.00 216 ASP A CA 1
ATOM 1722 C C . ASP A 1 216 ? -5.749 -9.492 -0.055 1.00 92.00 216 ASP A C 1
ATOM 1724 O O . ASP A 1 216 ? -5.411 -10.487 -0.690 1.00 92.00 216 ASP A O 1
ATOM 1728 N N . ARG A 1 217 ? -5.159 -9.199 1.114 1.00 90.50 217 ARG A N 1
ATOM 1729 C CA . ARG A 1 217 ? -3.991 -9.912 1.676 1.00 90.50 217 ARG A CA 1
ATOM 1730 C C . ARG A 1 217 ? -2.702 -9.769 0.853 1.00 90.50 217 ARG A C 1
ATOM 1732 O O . ARG A 1 217 ? -1.730 -10.469 1.126 1.00 90.50 217 ARG A O 1
ATOM 1739 N N . SER A 1 218 ? -2.651 -8.826 -0.088 1.00 91.94 218 SER A N 1
ATOM 1740 C CA . SER A 1 218 ? -1.410 -8.447 -0.779 1.00 91.94 218 SER A CA 1
ATOM 1741 C C . SER A 1 218 ? -0.394 -7.829 0.198 1.00 91.94 218 SER A C 1
ATOM 1743 O O . SER A 1 218 ? 0.809 -8.101 0.125 1.00 91.94 218 SER A O 1
ATOM 1745 N N . LEU A 1 219 ? -0.882 -7.057 1.177 1.00 91.94 219 LEU A N 1
ATOM 1746 C CA . LEU A 1 219 ? -0.100 -6.567 2.314 1.00 91.94 219 LEU A CA 1
ATOM 1747 C C . LEU A 1 219 ? -0.715 -7.017 3.647 1.00 91.94 219 LEU A C 1
ATOM 1749 O O . LEU A 1 219 ? -1.930 -7.054 3.816 1.00 91.94 219 LEU A O 1
ATOM 1753 N N . SER A 1 220 ? 0.135 -7.333 4.627 1.00 90.06 220 SER A N 1
ATOM 1754 C CA . SER A 1 220 ? -0.301 -7.607 6.004 1.00 90.06 220 SER A CA 1
ATOM 1755 C C . SER A 1 220 ? -0.616 -6.302 6.741 1.00 90.06 220 SER A C 1
ATOM 1757 O O . SER A 1 220 ? 0.061 -5.293 6.525 1.00 90.06 220 SER A O 1
ATOM 1759 N N . LEU A 1 221 ? -1.554 -6.338 7.699 1.00 88.25 221 LEU A N 1
ATOM 1760 C CA . LEU A 1 221 ? -1.873 -5.198 8.578 1.00 88.25 221 LEU A CA 1
ATOM 1761 C C . LEU A 1 221 ? -0.643 -4.678 9.344 1.00 88.25 221 LEU A C 1
ATOM 1763 O O . LEU A 1 221 ? -0.578 -3.520 9.746 1.00 88.25 221 LEU A O 1
ATOM 1767 N N . SER A 1 222 ? 0.394 -5.507 9.453 1.00 86.94 222 SER A N 1
ATOM 1768 C CA . SER A 1 222 ? 1.704 -5.124 9.967 1.00 86.94 222 SER A CA 1
ATOM 1769 C C . SER A 1 222 ? 2.395 -3.979 9.213 1.00 86.94 222 SER A C 1
ATOM 1771 O O . SER A 1 222 ? 3.396 -3.460 9.705 1.00 86.94 222 SER A O 1
ATOM 1773 N N . VAL A 1 223 ? 1.917 -3.574 8.032 1.00 90.00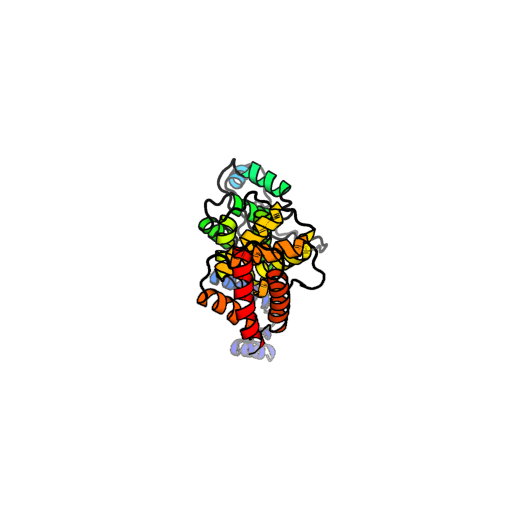 223 VAL A N 1
ATOM 1774 C CA . VAL A 1 223 ? 2.377 -2.338 7.380 1.00 90.00 223 VAL A CA 1
ATOM 1775 C C . VAL A 1 223 ? 2.149 -1.113 8.277 1.00 90.00 223 VAL A C 1
ATOM 1777 O O . VAL A 1 223 ? 2.956 -0.195 8.253 1.00 90.00 223 VAL A O 1
ATOM 1780 N N . LEU A 1 224 ? 1.149 -1.135 9.163 1.00 90.44 224 LEU A N 1
ATOM 1781 C CA . LEU A 1 224 ? 0.866 -0.038 10.094 1.00 90.44 224 LEU A CA 1
ATOM 1782 C C . LEU A 1 224 ? 1.833 0.028 11.285 1.00 90.44 224 LEU A C 1
ATOM 1784 O O . LEU A 1 224 ? 1.811 0.997 12.032 1.00 90.44 224 LEU A O 1
ATOM 1788 N N . ARG A 1 225 ? 2.732 -0.952 11.454 1.00 88.62 225 ARG A N 1
ATOM 1789 C CA . ARG A 1 225 ? 3.669 -0.994 12.593 1.00 88.62 225 ARG A CA 1
ATOM 1790 C C . ARG A 1 225 ? 4.646 0.175 12.658 1.00 88.62 225 ARG A C 1
ATOM 1792 O O . ARG A 1 225 ? 5.276 0.377 13.685 1.00 88.62 225 ARG A O 1
ATOM 1799 N N . VAL A 1 226 ? 4.856 0.848 11.529 1.00 88.12 226 VAL A N 1
ATOM 1800 C CA . VAL A 1 226 ? 5.772 1.988 11.431 1.00 88.12 226 VAL A CA 1
ATOM 1801 C C . VAL A 1 226 ? 5.228 3.217 12.160 1.00 88.12 226 VAL A C 1
ATOM 1803 O O . VAL A 1 226 ? 5.972 4.154 12.423 1.00 88.12 226 VAL A O 1
ATOM 1806 N N . VAL A 1 227 ? 3.930 3.210 12.462 1.00 84.69 227 VAL A N 1
ATOM 1807 C CA . VAL A 1 227 ? 3.224 4.310 13.099 1.00 84.69 227 VAL A CA 1
ATOM 1808 C C . VAL A 1 227 ? 3.468 4.239 14.596 1.00 84.69 227 VAL A C 1
ATOM 1810 O O . VAL A 1 227 ? 3.132 3.254 15.259 1.00 84.69 227 VAL A O 1
ATOM 1813 N N . GLU A 1 228 ? 4.037 5.308 15.136 1.00 84.06 228 GLU A N 1
ATOM 1814 C CA . GLU A 1 228 ? 4.128 5.492 16.572 1.00 84.06 228 GLU A CA 1
ATOM 1815 C C . GLU A 1 228 ? 2.781 6.005 17.084 1.00 84.06 228 GLU A C 1
ATOM 1817 O O . GLU A 1 228 ? 2.395 7.147 16.856 1.00 84.06 228 GLU A O 1
ATOM 1822 N N . TYR A 1 229 ? 2.023 5.134 17.754 1.00 80.50 229 TYR A N 1
ATOM 1823 C CA . TYR A 1 229 ? 0.703 5.498 18.275 1.00 80.50 229 TYR A CA 1
ATOM 1824 C C . TYR A 1 229 ? 0.778 6.490 19.451 1.00 80.50 229 TYR A C 1
ATOM 1826 O O . TYR A 1 229 ? -0.229 7.108 19.811 1.00 80.50 229 TYR A O 1
ATOM 1834 N N . ALA A 1 230 ? 1.960 6.645 20.054 1.00 79.38 230 ALA A N 1
ATOM 1835 C CA . ALA A 1 230 ? 2.229 7.650 21.069 1.00 79.38 230 ALA A CA 1
ATOM 1836 C C . ALA A 1 230 ? 2.443 9.020 20.408 1.00 79.38 230 ALA A C 1
ATOM 1838 O O . ALA A 1 230 ? 3.172 9.144 19.434 1.00 79.38 230 ALA A O 1
ATOM 1839 N N . GLY A 1 231 ? 1.797 10.066 20.929 1.00 81.56 231 GLY A N 1
ATOM 1840 C CA . GLY A 1 231 ? 2.034 11.439 20.464 1.00 81.56 231 GLY A CA 1
ATOM 1841 C C . GLY A 1 231 ? 1.437 11.812 19.099 1.00 81.56 231 GLY A C 1
ATOM 1842 O O . GLY A 1 231 ? 1.730 12.900 18.612 1.00 81.56 231 GLY A O 1
ATOM 1843 N N . MET A 1 232 ? 0.579 10.976 18.503 1.00 87.25 232 MET A N 1
ATOM 1844 C CA . MET A 1 232 ? -0.077 11.296 17.227 1.00 87.25 232 MET A CA 1
ATOM 1845 C C . MET A 1 232 ? -0.903 12.589 17.284 1.00 87.25 232 MET A C 1
ATOM 1847 O O . MET A 1 232 ? -1.632 12.861 18.245 1.00 87.25 232 MET A O 1
ATOM 1851 N N . SER A 1 233 ? -0.858 13.348 16.193 1.00 90.25 233 SER A N 1
ATOM 1852 C CA . SER A 1 233 ? -1.723 14.502 15.964 1.00 90.25 233 SER A CA 1
ATOM 1853 C C . SER A 1 233 ? -3.183 14.087 15.733 1.00 90.25 233 SER A C 1
ATOM 1855 O O . SER A 1 233 ? -3.493 12.947 15.383 1.00 90.25 233 SER A O 1
ATOM 1857 N N . LYS A 1 234 ? -4.121 15.037 15.861 1.00 89.38 234 LYS A N 1
ATOM 1858 C CA . LYS A 1 234 ? -5.555 14.782 15.601 1.00 89.38 234 LYS A CA 1
ATOM 1859 C C . LYS A 1 234 ? -5.814 14.250 14.185 1.00 89.38 234 LYS A C 1
ATOM 1861 O O . LYS A 1 234 ? -6.688 13.410 13.999 1.00 89.38 234 LYS A O 1
ATOM 1866 N N . VAL A 1 235 ? -5.052 14.735 13.202 1.00 90.94 235 VAL A N 1
ATOM 1867 C CA . VAL A 1 235 ? -5.186 14.339 11.792 1.00 90.94 235 VAL A CA 1
ATOM 1868 C C . VAL A 1 235 ? -4.755 12.888 11.593 1.00 90.94 235 VAL A C 1
ATOM 1870 O O . VAL A 1 235 ? -5.446 12.130 10.918 1.00 90.94 235 VAL A O 1
ATOM 1873 N N . GLU A 1 236 ? -3.648 12.481 12.213 1.00 91.38 236 GLU A N 1
ATOM 1874 C CA . GLU A 1 236 ? -3.154 11.103 12.146 1.00 91.38 236 GLU A CA 1
ATOM 1875 C C . GLU A 1 236 ? -4.084 10.136 12.877 1.00 91.38 236 GLU A C 1
ATOM 1877 O O . GLU A 1 236 ? -4.365 9.057 12.360 1.00 91.38 236 GLU A O 1
ATOM 1882 N N . VAL A 1 237 ? -4.617 10.525 14.040 1.00 91.44 237 VAL A N 1
ATOM 1883 C CA . VAL A 1 237 ? -5.605 9.715 14.771 1.00 91.44 237 VAL A CA 1
ATOM 1884 C C . VAL A 1 237 ? -6.836 9.454 13.902 1.00 91.44 237 VAL A C 1
ATOM 1886 O O . VAL A 1 237 ? -7.233 8.299 13.743 1.00 91.44 237 VAL A O 1
ATOM 1889 N N . GLU A 1 238 ? -7.410 10.498 13.296 1.00 91.12 238 GLU A N 1
ATOM 1890 C CA . GLU A 1 238 ? -8.593 10.351 12.440 1.00 91.12 238 GLU A CA 1
ATOM 1891 C C . GLU A 1 238 ? -8.277 9.538 11.174 1.00 91.12 238 GLU A C 1
ATOM 1893 O O . GLU A 1 238 ? -9.081 8.699 10.763 1.00 91.12 238 GLU A O 1
ATOM 1898 N N . PHE A 1 239 ? -7.077 9.701 10.603 1.00 94.75 239 PHE A N 1
ATOM 1899 C CA . PHE A 1 239 ? -6.621 8.889 9.477 1.00 94.75 239 PHE A CA 1
ATOM 1900 C C . PHE A 1 239 ? -6.601 7.393 9.821 1.00 94.75 239 PHE A C 1
ATOM 1902 O O . PHE A 1 239 ? -7.194 6.586 9.104 1.00 94.75 239 PHE A O 1
ATOM 1909 N N . HIS A 1 240 ? -5.946 7.006 10.917 1.00 92.75 240 HIS A N 1
ATOM 1910 C CA . HIS A 1 240 ? -5.812 5.596 11.291 1.00 92.75 240 HIS A CA 1
ATOM 1911 C C . HIS A 1 240 ? -7.153 4.992 11.691 1.00 92.75 240 HIS A C 1
ATOM 1913 O O . HIS A 1 240 ? -7.484 3.882 11.282 1.00 92.75 240 HIS A O 1
ATOM 1919 N N . LYS A 1 241 ? -7.960 5.738 12.442 1.00 91.44 241 LYS A N 1
ATOM 1920 C CA . LYS A 1 241 ? -9.315 5.340 12.817 1.00 91.44 241 LYS A CA 1
ATOM 1921 C C . LYS A 1 241 ? -10.184 5.071 11.586 1.00 91.44 241 LYS A C 1
ATOM 1923 O O . LYS A 1 241 ? -10.780 4.000 11.492 1.00 91.44 241 LYS A O 1
ATOM 1928 N N . SER A 1 242 ? -10.233 6.011 10.639 1.00 93.44 242 SER A N 1
ATOM 1929 C CA . SER A 1 242 ? -10.993 5.854 9.393 1.00 93.44 242 SER A CA 1
ATOM 1930 C C . SER A 1 242 ? -10.463 4.686 8.553 1.00 93.44 242 SER A C 1
ATOM 1932 O O . SER A 1 242 ? -11.250 3.877 8.065 1.00 93.44 242 SER A O 1
ATOM 1934 N N . LEU A 1 243 ? -9.139 4.507 8.478 1.00 95.06 243 LEU A N 1
ATOM 1935 C CA . LEU A 1 243 ? -8.516 3.379 7.784 1.00 95.06 243 LEU A CA 1
ATOM 1936 C C . LEU A 1 243 ? -8.928 2.026 8.382 1.00 95.06 243 LEU A C 1
ATOM 1938 O O . LEU A 1 243 ? -9.327 1.132 7.641 1.00 95.06 243 LEU A O 1
ATOM 1942 N N . LEU A 1 244 ? -8.866 1.864 9.709 1.00 92.56 244 LEU A N 1
ATOM 1943 C CA . LEU A 1 244 ? -9.279 0.619 10.368 1.00 92.56 244 LEU A CA 1
ATOM 1944 C C . LEU A 1 244 ? -10.767 0.344 10.139 1.00 92.56 244 LEU A C 1
ATOM 1946 O O . LEU A 1 244 ? -11.138 -0.785 9.829 1.00 92.56 244 LEU A O 1
ATOM 1950 N N . VAL A 1 245 ? -11.619 1.371 10.217 1.00 91.94 245 VAL A N 1
ATOM 1951 C CA . VAL A 1 245 ? -13.041 1.229 9.879 1.00 91.94 245 VAL A CA 1
ATOM 1952 C C . VAL A 1 245 ? -13.201 0.797 8.420 1.00 91.94 245 VAL A C 1
ATOM 1954 O O . VAL A 1 245 ? -13.954 -0.134 8.163 1.00 91.94 245 VAL A O 1
ATOM 1957 N N . MET A 1 246 ? -12.479 1.392 7.470 1.00 93.44 246 MET A N 1
ATOM 1958 C CA . MET A 1 246 ? -12.557 1.046 6.044 1.00 93.44 246 MET A CA 1
ATOM 1959 C C . MET A 1 246 ? -12.071 -0.381 5.747 1.00 93.44 246 MET A C 1
ATOM 1961 O O . MET A 1 246 ? -12.659 -1.072 4.913 1.00 93.44 246 MET A O 1
ATOM 1965 N N . ILE A 1 247 ? -11.029 -0.841 6.445 1.00 92.25 247 ILE A N 1
ATOM 1966 C CA . ILE A 1 247 ? -10.527 -2.214 6.335 1.00 92.25 247 ILE A CA 1
ATOM 1967 C C . ILE A 1 247 ? -11.557 -3.191 6.887 1.00 92.25 247 ILE A C 1
ATOM 1969 O O . ILE A 1 247 ? -11.867 -4.159 6.205 1.00 92.25 247 ILE A O 1
ATOM 1973 N N . PHE A 1 248 ? -12.068 -2.936 8.097 1.00 90.12 248 PHE A N 1
ATOM 1974 C CA . PHE A 1 248 ? -12.843 -3.897 8.884 1.00 90.12 248 PHE A CA 1
ATOM 1975 C C . PHE A 1 248 ? -14.362 -3.831 8.685 1.00 90.12 248 PHE A C 1
ATOM 1977 O O . PHE A 1 248 ? -15.093 -4.714 9.141 1.00 90.12 248 PHE A O 1
ATOM 1984 N N . SER A 1 249 ? -14.855 -2.819 7.973 1.00 88.69 249 SER A N 1
ATOM 1985 C CA . SER A 1 249 ? -16.273 -2.711 7.631 1.00 88.69 249 SER A CA 1
ATOM 1986 C C . SER A 1 249 ? -16.719 -3.882 6.756 1.00 88.69 249 SER A C 1
ATOM 1988 O O . SER A 1 249 ? -16.152 -4.139 5.696 1.00 88.69 249 SER A O 1
ATOM 1990 N N . GLY A 1 250 ? -17.771 -4.577 7.196 1.00 83.62 250 GLY A N 1
ATOM 1991 C CA . GLY A 1 250 ? -18.374 -5.693 6.463 1.00 83.62 250 GLY A CA 1
ATOM 1992 C C . GLY A 1 250 ? -17.658 -7.042 6.605 1.00 83.62 250 GLY A C 1
ATOM 1993 O O . GLY A 1 250 ? -18.050 -7.988 5.929 1.00 83.62 250 GLY A O 1
ATOM 1994 N N . LEU A 1 251 ? -16.638 -7.163 7.465 1.00 86.06 251 LEU A N 1
ATOM 1995 C CA . LEU A 1 251 ? -15.958 -8.441 7.721 1.00 86.06 251 LEU A CA 1
ATOM 1996 C C . LEU A 1 251 ? -16.647 -9.280 8.809 1.00 86.06 251 LEU A C 1
ATOM 1998 O O . LEU A 1 251 ? -17.086 -8.771 9.848 1.00 86.06 251 LEU A O 1
ATOM 2002 N N . SER A 1 252 ? -16.697 -10.593 8.573 1.00 85.06 252 SER A N 1
ATOM 2003 C CA . SER A 1 252 ? -17.166 -11.611 9.530 1.00 85.06 252 SER A CA 1
ATOM 2004 C C . SER A 1 252 ? -16.137 -11.899 10.633 1.00 85.06 252 SER A C 1
ATOM 2006 O O . SER A 1 252 ? -14.987 -11.473 10.530 1.00 85.06 252 SER A O 1
ATOM 2008 N N . ASP A 1 253 ? -16.549 -12.575 11.716 1.00 80.88 253 ASP A N 1
ATOM 2009 C CA . ASP A 1 253 ? -15.709 -12.754 12.924 1.00 80.88 253 ASP A CA 1
ATOM 2010 C C . ASP A 1 253 ? -14.470 -13.553 12.592 1.00 80.88 253 ASP A C 1
ATOM 2012 O O . ASP A 1 253 ? -13.352 -13.118 12.838 1.00 80.88 253 ASP A O 1
ATOM 2016 N N . GLN A 1 254 ? -14.681 -14.645 11.872 1.00 83.69 254 GLN A N 1
ATOM 2017 C CA . GLN A 1 254 ? -13.624 -15.519 11.392 1.00 83.69 254 GLN A CA 1
ATOM 2018 C C . GLN A 1 254 ? -12.605 -14.767 10.529 1.00 83.69 254 GLN A C 1
ATOM 2020 O O . GLN A 1 254 ? -11.399 -14.958 10.670 1.00 83.69 254 GLN A O 1
ATOM 2025 N N . GLN A 1 255 ? -13.060 -13.871 9.647 1.00 84.06 255 GLN A N 1
ATOM 2026 C CA . GLN A 1 255 ? -12.147 -13.094 8.810 1.00 84.06 255 GLN A CA 1
ATOM 2027 C C . GLN A 1 255 ? -11.331 -12.090 9.631 1.00 84.06 255 GLN A C 1
ATOM 2029 O O . GLN A 1 255 ? -10.138 -11.935 9.356 1.00 84.06 255 GLN A O 1
ATOM 2034 N N . LEU A 1 256 ? -11.945 -11.439 10.628 1.00 82.56 256 LEU A N 1
ATOM 2035 C CA . LEU A 1 256 ? -11.247 -10.553 11.563 1.00 82.56 256 LEU A CA 1
ATOM 2036 C C . LEU A 1 256 ? -10.203 -11.314 12.379 1.00 82.56 256 LEU A C 1
ATOM 2038 O O . LEU A 1 256 ? -9.044 -10.903 12.392 1.00 82.56 256 LEU A O 1
ATOM 2042 N N . THR A 1 257 ? -10.567 -12.452 12.969 1.00 82.00 257 THR A N 1
ATOM 2043 C CA . THR A 1 257 ? -9.639 -13.316 13.709 1.00 82.00 257 THR A CA 1
ATOM 2044 C C . THR A 1 257 ? -8.459 -13.720 12.827 1.00 82.00 257 THR A C 1
ATOM 2046 O O . THR A 1 257 ? -7.311 -13.537 13.214 1.00 82.00 257 THR A O 1
ATOM 2049 N N . ASN A 1 258 ? -8.701 -14.116 11.573 1.00 84.56 258 ASN A N 1
ATOM 2050 C CA . ASN A 1 258 ? -7.630 -14.440 10.623 1.00 84.56 258 ASN A CA 1
ATOM 2051 C C . ASN A 1 258 ? -6.724 -13.243 10.282 1.00 84.56 258 ASN A C 1
ATOM 2053 O O . ASN A 1 258 ? -5.560 -13.420 9.917 1.00 84.56 258 ASN A O 1
ATOM 2057 N N . PHE A 1 259 ? -7.237 -12.007 10.312 1.00 82.75 259 PHE A N 1
ATOM 2058 C CA . PHE A 1 259 ? -6.386 -10.816 10.202 1.00 82.75 259 PHE A CA 1
ATOM 2059 C C . PHE A 1 259 ? -5.516 -10.648 11.444 1.00 82.75 259 PHE A C 1
ATOM 2061 O O . PHE A 1 259 ? -4.324 -10.393 11.294 1.00 82.75 259 PHE A O 1
ATOM 2068 N N . VAL A 1 260 ? -6.089 -10.818 12.637 1.00 79.19 260 VAL A N 1
ATOM 2069 C CA . VAL A 1 260 ? -5.399 -10.601 13.912 1.00 79.19 260 VAL A CA 1
ATOM 2070 C C . VAL A 1 260 ? -4.362 -11.684 14.210 1.00 79.19 260 VAL A C 1
ATOM 2072 O O . VAL A 1 260 ? -3.207 -11.347 14.472 1.00 79.19 260 VAL A O 1
ATOM 2075 N N . CYS A 1 261 ? -4.701 -12.965 14.063 1.00 78.50 261 CYS A N 1
ATOM 2076 C CA . CYS A 1 261 ? -3.766 -14.074 14.274 1.00 78.50 261 CYS A CA 1
ATOM 2077 C C . CYS A 1 261 ? -2.549 -13.981 13.341 1.00 78.50 261 CYS A C 1
ATOM 2079 O O . CYS A 1 261 ? -1.416 -14.156 13.781 1.00 78.50 261 CYS A O 1
ATOM 2081 N N . SER A 1 262 ? -2.757 -13.575 12.081 1.00 77.38 262 SER A N 1
ATOM 2082 C CA . SER A 1 262 ? -1.668 -13.341 11.120 1.00 77.38 262 SER A CA 1
ATOM 2083 C C . SER A 1 262 ? -0.689 -12.233 11.557 1.00 77.38 262 SER A C 1
ATOM 2085 O O . SER A 1 262 ? 0.421 -12.155 11.027 1.00 77.38 262 SER A O 1
ATOM 2087 N N . MET A 1 263 ? -1.061 -11.369 12.510 1.00 70.88 263 MET A N 1
ATOM 2088 C CA . MET A 1 263 ? -0.159 -10.372 13.100 1.00 70.88 263 MET A CA 1
ATOM 2089 C C . MET A 1 263 ? 0.636 -10.902 14.299 1.00 70.88 263 MET A C 1
ATOM 2091 O O . MET A 1 263 ? 1.761 -10.446 14.521 1.00 70.88 263 MET A O 1
ATOM 2095 N N . GLY A 1 264 ? 0.040 -11.813 15.076 1.00 60.19 264 GLY A N 1
ATOM 2096 C CA . GLY A 1 264 ? 0.499 -12.204 16.412 1.00 60.19 264 GLY A CA 1
ATOM 2097 C C . GLY A 1 264 ? 1.805 -12.996 16.433 1.00 60.19 264 GLY A C 1
ATOM 2098 O O . GLY A 1 264 ? 2.620 -12.788 17.328 1.00 60.19 264 GLY A O 1
ATOM 2099 N N . GLU A 1 265 ? 2.066 -13.819 15.415 1.00 63.69 265 GLU A N 1
ATOM 2100 C CA . GLU A 1 265 ? 3.169 -14.796 15.436 1.00 63.69 265 GLU A CA 1
ATOM 2101 C C . GLU A 1 265 ? 4.577 -14.183 15.563 1.00 63.69 265 GLU A C 1
ATOM 2103 O O . GLU A 1 265 ? 5.500 -14.876 15.973 1.00 63.69 265 GLU A O 1
ATOM 2108 N N . ASN A 1 266 ? 4.775 -12.895 15.246 1.00 61.12 266 ASN A N 1
ATOM 2109 C CA . ASN A 1 266 ? 6.112 -12.279 15.255 1.00 61.12 266 ASN A CA 1
ATOM 2110 C C . ASN A 1 266 ? 6.178 -10.828 15.776 1.00 61.12 266 ASN A C 1
ATOM 2112 O O . ASN A 1 266 ? 7.236 -10.203 15.679 1.00 61.12 266 ASN A O 1
ATOM 2116 N N . ARG A 1 267 ? 5.077 -10.229 16.271 1.00 73.88 267 ARG A N 1
ATOM 2117 C CA . ARG A 1 267 ? 5.026 -8.776 16.573 1.00 73.88 267 ARG A CA 1
ATOM 2118 C C . ARG A 1 267 ? 4.130 -8.388 17.762 1.00 73.88 267 ARG A C 1
ATOM 2120 O O . ARG A 1 267 ? 3.261 -7.527 17.624 1.00 73.88 267 ARG A O 1
ATOM 2127 N N . LYS A 1 268 ? 4.383 -8.960 18.946 1.00 79.25 268 LYS A N 1
ATOM 2128 C CA . LYS A 1 268 ? 3.600 -8.687 20.173 1.00 79.25 268 LYS A CA 1
ATOM 2129 C C . LYS A 1 268 ? 3.526 -7.190 20.542 1.00 79.25 268 LYS A C 1
ATOM 2131 O O . LYS A 1 268 ? 2.458 -6.722 20.925 1.00 79.25 268 LYS A O 1
ATOM 2136 N N . ASP A 1 269 ? 4.597 -6.414 20.354 1.00 84.12 269 ASP A N 1
ATOM 2137 C CA . ASP A 1 269 ? 4.601 -4.973 20.683 1.00 84.12 269 ASP A CA 1
ATOM 2138 C C . ASP A 1 269 ? 3.663 -4.150 19.795 1.00 84.12 269 ASP A C 1
ATOM 2140 O O . ASP A 1 269 ? 2.951 -3.266 20.270 1.00 84.12 269 ASP A O 1
ATOM 2144 N N . PHE A 1 270 ? 3.605 -4.472 18.500 1.00 86.06 270 PHE A N 1
ATOM 2145 C CA . PHE A 1 270 ? 2.676 -3.815 17.582 1.00 86.06 270 PHE A CA 1
ATOM 2146 C C . PHE A 1 270 ? 1.223 -4.120 17.955 1.00 86.06 270 PHE A C 1
ATOM 2148 O O . PHE A 1 270 ? 0.402 -3.207 17.982 1.00 86.06 270 PHE A O 1
ATOM 2155 N N . VAL A 1 271 ? 0.920 -5.380 18.286 1.00 85.38 271 VAL A N 1
ATOM 2156 C CA . VAL A 1 271 ? -0.425 -5.798 18.710 1.00 85.38 271 VAL A CA 1
ATOM 2157 C C . VAL A 1 271 ? -0.846 -5.051 19.980 1.00 85.38 271 VAL A C 1
ATOM 2159 O O . VAL A 1 271 ? -1.954 -4.523 20.026 1.00 85.38 271 VAL A O 1
ATOM 2162 N N . LYS A 1 272 ? 0.050 -4.906 20.968 1.00 86.06 272 LYS A N 1
ATOM 2163 C CA . LYS A 1 272 ? -0.200 -4.115 22.187 1.00 86.06 272 LYS A CA 1
ATOM 2164 C C . LYS A 1 272 ? -0.459 -2.636 21.892 1.00 86.06 272 LYS A C 1
ATOM 2166 O O . LYS A 1 272 ? -1.424 -2.066 22.399 1.00 86.06 272 LYS A O 1
ATOM 2171 N N . ASN A 1 273 ? 0.361 -2.010 21.049 1.00 88.06 273 ASN A N 1
ATOM 2172 C CA . ASN A 1 273 ? 0.181 -0.602 20.683 1.00 88.06 273 ASN A CA 1
ATOM 2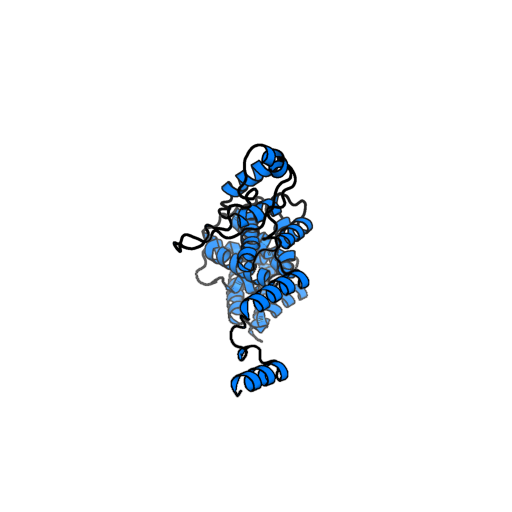173 C C . ASN A 1 273 ? -1.142 -0.374 19.939 1.00 88.06 273 ASN A C 1
ATOM 2175 O O . ASN A 1 273 ? -1.878 0.568 20.245 1.00 88.06 273 ASN A O 1
ATOM 2179 N N . LEU A 1 274 ? -1.476 -1.271 19.008 1.00 87.00 274 LEU A N 1
ATOM 2180 C CA . LEU A 1 274 ? -2.744 -1.247 18.289 1.00 87.00 274 LEU A CA 1
ATOM 2181 C C . LEU A 1 274 ? -3.929 -1.452 19.241 1.00 87.00 274 LEU A C 1
ATOM 2183 O O . LEU A 1 274 ? -4.919 -0.734 19.129 1.00 87.00 274 LEU A O 1
ATOM 2187 N N . TYR A 1 275 ? -3.818 -2.367 20.207 1.00 88.06 275 TYR A N 1
ATOM 2188 C CA . TYR A 1 275 ? -4.825 -2.573 21.247 1.00 88.06 275 TYR A CA 1
ATOM 2189 C C . TYR A 1 275 ? -5.093 -1.293 22.046 1.00 88.06 275 TYR A C 1
ATOM 2191 O O . TYR A 1 275 ? -6.241 -0.862 22.149 1.00 88.06 275 TYR A O 1
ATOM 2199 N N . HIS A 1 276 ? -4.048 -0.634 22.557 1.00 88.12 276 HIS A N 1
ATOM 2200 C CA . HIS A 1 276 ? -4.211 0.613 23.308 1.00 88.12 276 HIS A CA 1
ATOM 2201 C C . HIS A 1 276 ? -4.865 1.717 22.469 1.00 88.12 276 HIS A C 1
ATOM 2203 O O . HIS A 1 276 ? -5.729 2.444 22.968 1.00 88.12 276 HIS A O 1
ATOM 2209 N N . PHE A 1 277 ? -4.502 1.814 21.187 1.00 89.31 277 PHE A N 1
ATOM 2210 C CA . PHE A 1 277 ? -5.137 2.742 20.258 1.00 89.31 277 PHE A CA 1
ATOM 2211 C C . PHE A 1 277 ? -6.627 2.423 20.055 1.00 89.31 277 PHE A C 1
ATOM 2213 O O . PHE A 1 277 ? -7.472 3.302 20.232 1.00 89.31 277 PHE A O 1
ATOM 2220 N N . VAL A 1 278 ? -6.962 1.168 19.741 1.00 88.25 278 VAL A N 1
ATOM 2221 C CA . VAL A 1 278 ? -8.342 0.712 19.502 1.00 88.25 278 VAL A CA 1
ATOM 2222 C C . VAL A 1 278 ? -9.212 0.909 20.742 1.00 88.25 278 VAL A C 1
ATOM 2224 O O . VAL A 1 278 ? -10.307 1.458 20.627 1.00 88.25 278 VAL A O 1
ATOM 2227 N N . ARG A 1 279 ? -8.714 0.562 21.933 1.00 87.44 279 ARG A N 1
ATOM 2228 C CA . ARG A 1 279 ? -9.422 0.763 23.205 1.00 87.44 279 ARG A CA 1
ATOM 2229 C C . ARG A 1 279 ? -9.732 2.235 23.466 1.00 87.44 279 ARG A C 1
ATOM 2231 O O . ARG A 1 279 ? -10.859 2.574 23.825 1.00 87.44 279 ARG A O 1
ATOM 2238 N N . LYS A 1 280 ? -8.769 3.134 23.234 1.00 87.12 280 LYS A N 1
ATOM 2239 C CA . LYS A 1 280 ? -9.003 4.582 23.353 1.00 87.12 280 LYS A CA 1
ATOM 2240 C C . LYS A 1 280 ? -10.099 5.049 22.385 1.00 87.12 280 LYS A C 1
ATOM 2242 O O . LYS A 1 280 ? -10.995 5.789 22.780 1.00 87.12 280 LYS A O 1
ATOM 2247 N N . GLN A 1 281 ? -10.075 4.566 21.142 1.00 86.19 281 GLN A N 1
ATOM 2248 C CA . GLN A 1 281 ? -11.082 4.899 20.128 1.00 86.19 281 GLN A CA 1
ATOM 2249 C C . GLN A 1 281 ? -12.459 4.260 20.398 1.00 86.19 281 GLN A C 1
ATOM 2251 O O . GLN A 1 281 ? -13.487 4.830 20.036 1.00 86.19 281 GLN A O 1
ATOM 2256 N N . SER A 1 282 ? -12.520 3.114 21.073 1.00 81.12 282 SER A N 1
ATOM 2257 C CA . SER A 1 282 ? -13.766 2.465 21.513 1.00 81.12 282 SER A CA 1
ATOM 2258 C C . SER A 1 282 ? -14.531 3.324 22.537 1.00 81.12 282 SER A C 1
ATOM 2260 O O . SER A 1 282 ? -15.764 3.392 22.509 1.00 81.12 282 SER A O 1
ATOM 2262 N N . GLN A 1 283 ? -13.796 4.038 23.400 1.00 78.44 283 GLN A N 1
ATOM 2263 C CA . GLN A 1 283 ? -14.333 4.883 24.475 1.00 78.44 283 GLN A CA 1
ATOM 2264 C C . GLN A 1 283 ? -14.708 6.308 24.028 1.00 78.44 283 GLN A C 1
ATOM 2266 O O . GLN A 1 283 ? -15.511 6.973 24.684 1.00 78.44 283 GLN A O 1
ATOM 2271 N N . GLU A 1 284 ? -14.158 6.791 22.912 1.00 81.06 284 GLU A N 1
ATOM 2272 C CA . GLU A 1 284 ? -14.465 8.115 22.363 1.00 81.06 284 GLU A CA 1
ATOM 2273 C C . GLU A 1 284 ? -15.857 8.177 21.692 1.00 81.06 284 GLU A C 1
ATOM 2275 O O . GLU A 1 284 ? -16.465 7.167 21.316 1.00 81.06 284 GLU A O 1
ATOM 2280 N N . LYS A 1 285 ? -16.394 9.397 21.525 1.00 72.56 285 LYS A N 1
ATOM 2281 C CA . LYS A 1 285 ? -17.689 9.641 20.861 1.00 72.56 285 LYS A CA 1
ATOM 2282 C C . LYS A 1 285 ? -17.604 9.333 19.362 1.00 72.56 285 LYS A C 1
ATOM 2284 O O . LYS A 1 285 ? -17.440 10.223 18.537 1.00 72.56 285 LYS A O 1
ATOM 2289 N N . ASN A 1 286 ? -17.770 8.061 19.020 1.00 76.12 286 ASN A N 1
ATOM 2290 C CA . ASN A 1 286 ? -17.768 7.563 17.649 1.00 76.12 286 ASN A CA 1
ATOM 2291 C C . ASN A 1 286 ? -19.176 7.181 17.168 1.00 76.12 286 ASN A C 1
ATOM 2293 O O . ASN A 1 286 ? -20.108 7.002 17.968 1.00 76.12 286 ASN A O 1
ATOM 2297 N N . THR A 1 287 ? -19.348 7.043 15.851 1.00 79.88 287 THR A N 1
ATOM 2298 C CA . THR A 1 287 ? -20.586 6.496 15.272 1.00 79.88 287 THR A CA 1
ATOM 2299 C C . THR A 1 287 ? -20.849 5.095 15.844 1.00 79.88 287 THR A C 1
ATOM 2301 O O . THR A 1 287 ? -19.922 4.400 16.270 1.00 79.88 287 THR A O 1
ATOM 2304 N N . LYS A 1 288 ? -22.121 4.671 15.906 1.00 79.19 288 LYS A N 1
ATOM 2305 C CA . LYS A 1 288 ? -22.485 3.357 16.476 1.00 79.19 288 LYS A CA 1
ATOM 2306 C C . LYS A 1 288 ? -21.751 2.214 15.757 1.00 79.19 288 LYS A C 1
ATOM 2308 O O . LYS A 1 288 ? -21.199 1.340 16.416 1.00 79.19 288 LYS A O 1
ATOM 2313 N N . THR A 1 289 ? -21.677 2.278 14.427 1.00 77.94 289 THR A N 1
ATOM 2314 C CA . THR A 1 289 ? -20.979 1.293 13.590 1.00 77.94 289 THR A CA 1
ATOM 2315 C C . THR A 1 289 ? -19.487 1.230 13.899 1.00 77.94 289 THR A C 1
ATOM 2317 O O . THR A 1 289 ? -18.971 0.146 14.156 1.00 77.94 289 THR A O 1
ATOM 2320 N N . SER A 1 290 ? -18.796 2.375 13.955 1.00 80.19 290 SER A N 1
ATOM 2321 C CA . SER A 1 290 ? -17.364 2.398 14.276 1.00 80.19 290 SER A CA 1
ATOM 2322 C C . SER A 1 290 ? -17.088 1.879 15.688 1.00 80.19 290 SER A C 1
ATOM 2324 O O . SER A 1 290 ? -16.145 1.120 15.872 1.00 80.19 290 SER A O 1
ATOM 2326 N N . ARG A 1 291 ? -17.935 2.205 16.678 1.00 82.44 291 ARG A N 1
ATOM 2327 C CA . ARG A 1 291 ? -17.800 1.654 18.040 1.00 82.44 291 ARG A CA 1
ATOM 2328 C C . ARG A 1 291 ? -17.930 0.138 18.076 1.00 82.44 291 ARG A C 1
ATOM 2330 O O . ARG A 1 291 ? -17.132 -0.506 18.744 1.00 82.44 291 ARG A O 1
ATOM 2337 N N . ASN A 1 292 ? -18.899 -0.430 17.361 1.00 84.69 292 ASN A N 1
ATOM 2338 C CA . ASN A 1 292 ? -19.071 -1.882 17.318 1.00 84.69 292 ASN A CA 1
ATOM 2339 C C . ASN A 1 292 ? -17.852 -2.575 16.694 1.00 84.69 292 ASN A C 1
ATOM 2341 O O . ASN A 1 292 ? -17.400 -3.589 17.214 1.00 84.69 292 ASN A O 1
ATOM 2345 N N . ILE A 1 293 ? -17.285 -1.999 15.627 1.00 85.19 293 ILE A N 1
ATOM 2346 C CA . ILE A 1 293 ? -16.053 -2.509 15.006 1.00 85.19 293 ILE A CA 1
ATOM 2347 C C . ILE A 1 293 ? -14.883 -2.443 15.996 1.00 85.19 293 ILE A C 1
ATOM 2349 O O . ILE A 1 293 ? -14.181 -3.434 16.165 1.00 85.19 293 ILE A O 1
ATOM 2353 N N . PHE A 1 294 ? -14.683 -1.310 16.679 1.00 87.81 294 PHE A N 1
ATOM 2354 C CA . PHE A 1 294 ? -13.574 -1.168 17.627 1.00 87.81 294 PHE A CA 1
ATOM 2355 C C . PHE A 1 294 ? -13.701 -2.085 18.842 1.00 87.81 294 PHE A C 1
ATOM 2357 O O . PHE A 1 294 ? -12.700 -2.673 19.222 1.00 87.81 294 PHE A O 1
ATOM 2364 N N . LYS A 1 295 ? -14.901 -2.276 19.403 1.00 86.06 295 LYS A N 1
ATOM 2365 C CA . LYS A 1 295 ? -15.120 -3.229 20.508 1.00 86.06 295 LYS A CA 1
ATOM 2366 C C . LYS A 1 295 ? -14.759 -4.659 20.122 1.00 86.06 295 LYS A C 1
ATOM 2368 O O . LYS A 1 295 ? -14.045 -5.342 20.838 1.00 86.06 295 LYS A O 1
ATOM 2373 N N . ARG A 1 296 ? -15.199 -5.077 18.942 1.00 85.81 296 ARG A N 1
ATOM 2374 C CA . ARG A 1 296 ? -14.929 -6.409 18.405 1.00 85.81 296 ARG A CA 1
ATOM 2375 C C . ARG A 1 296 ? -13.445 -6.636 18.113 1.00 85.81 296 ARG A C 1
ATOM 2377 O O . ARG A 1 296 ? -12.915 -7.710 18.361 1.00 85.81 296 ARG A O 1
ATOM 2384 N N . LEU A 1 297 ? -12.755 -5.609 17.609 1.00 84.44 297 LEU A N 1
ATOM 2385 C CA . LEU A 1 297 ? -11.296 -5.638 17.465 1.00 84.44 297 LEU A CA 1
ATOM 2386 C C . LEU A 1 297 ? -10.588 -5.646 18.823 1.00 84.44 297 LEU A C 1
ATOM 2388 O O . LEU A 1 297 ? -9.573 -6.315 18.958 1.00 84.44 297 LEU A O 1
ATOM 2392 N N . GLU A 1 298 ? -11.098 -4.907 19.809 1.00 86.19 298 GLU A N 1
ATOM 2393 C CA . GLU A 1 298 ? -10.558 -4.858 21.170 1.00 86.19 298 GLU A CA 1
ATOM 2394 C C . GLU A 1 298 ? -10.575 -6.248 21.816 1.00 86.19 298 GLU A C 1
ATOM 2396 O O . GLU A 1 298 ? -9.536 -6.688 22.299 1.00 86.19 298 GLU A O 1
ATOM 2401 N N . GLU A 1 299 ? -11.705 -6.957 21.747 1.00 85.75 299 GLU A N 1
ATOM 2402 C CA . GLU A 1 299 ? -11.869 -8.327 22.257 1.00 85.75 299 GLU A CA 1
ATOM 2403 C C . GLU A 1 299 ? -10.854 -9.295 21.621 1.00 85.75 299 GLU A C 1
ATOM 2405 O O . GLU A 1 299 ? -10.077 -9.933 22.329 1.00 85.75 299 GLU A O 1
ATOM 2410 N N . LEU A 1 300 ? -10.762 -9.315 20.285 1.00 83.25 300 LEU A N 1
ATOM 2411 C CA . LEU A 1 300 ? -9.832 -10.194 19.559 1.00 83.25 300 LEU A CA 1
ATOM 2412 C C . LEU A 1 300 ? -8.350 -9.862 19.809 1.00 83.25 300 LEU A C 1
ATOM 2414 O O . LEU A 1 300 ? -7.489 -10.747 19.807 1.00 83.25 300 LEU A O 1
ATOM 2418 N N . LEU A 1 301 ? -8.021 -8.579 19.990 1.00 83.06 301 LEU A N 1
ATOM 2419 C CA . LEU A 1 301 ? -6.651 -8.156 20.279 1.00 83.06 301 LEU A CA 1
ATOM 2420 C C . LEU A 1 301 ? -6.224 -8.549 21.699 1.00 83.06 301 LEU A C 1
ATOM 2422 O O . LEU A 1 301 ? -5.062 -8.908 21.868 1.00 83.06 301 LEU A O 1
ATOM 2426 N N . ILE A 1 302 ? -7.127 -8.516 22.689 1.00 83.94 302 ILE A N 1
ATOM 2427 C CA . ILE A 1 302 ? -6.842 -8.981 24.061 1.00 83.94 302 ILE A CA 1
ATOM 2428 C C . ILE A 1 302 ? -6.490 -10.464 24.045 1.00 83.94 302 ILE A C 1
ATOM 2430 O O . ILE A 1 302 ? -5.423 -10.832 24.535 1.00 83.94 302 ILE A O 1
ATOM 2434 N N . GLU A 1 303 ? -7.326 -11.286 23.405 1.00 80.81 303 GLU A N 1
ATOM 2435 C CA . GLU A 1 303 ? -7.079 -12.725 23.275 1.00 80.81 303 GLU A CA 1
ATOM 2436 C C . GLU A 1 303 ? -5.705 -12.991 22.648 1.00 80.81 303 GLU A C 1
ATOM 2438 O O . GLU A 1 303 ? -4.947 -13.822 23.121 1.00 80.81 303 GLU A O 1
ATOM 2443 N N . THR A 1 304 ? -5.306 -12.221 21.637 1.00 77.31 304 THR A N 1
ATOM 2444 C CA . THR A 1 304 ? -4.003 -12.414 20.974 1.00 77.31 304 THR A CA 1
ATOM 2445 C C . THR A 1 304 ? -2.802 -11.954 21.818 1.00 77.31 304 THR A C 1
ATOM 2447 O O . THR A 1 304 ? -1.675 -12.358 21.544 1.00 77.31 304 THR A O 1
ATOM 2450 N N . ILE A 1 305 ? -2.999 -11.084 22.816 1.00 75.81 305 ILE A N 1
ATOM 2451 C CA . ILE A 1 305 ? -1.930 -10.610 23.716 1.00 75.81 305 ILE A CA 1
ATOM 2452 C C . ILE A 1 305 ? -1.708 -11.583 24.880 1.00 75.81 305 ILE A C 1
ATOM 2454 O O . ILE A 1 305 ? -0.579 -11.691 25.365 1.00 75.81 305 ILE A O 1
ATOM 2458 N N . GLU A 1 306 ? -2.773 -12.243 25.341 1.00 65.69 306 GLU A N 1
ATOM 2459 C CA . GLU A 1 306 ? -2.737 -13.179 26.471 1.00 65.69 306 GLU A CA 1
ATOM 2460 C C . GLU A 1 306 ? -2.109 -14.542 26.114 1.00 65.69 306 GLU A C 1
ATOM 2462 O O . GLU A 1 306 ? -1.620 -15.228 27.013 1.00 65.69 306 GLU A O 1
ATOM 2467 N N . TYR A 1 307 ? -2.035 -14.888 24.821 1.00 56.69 307 TYR A N 1
ATOM 2468 C CA . TYR A 1 307 ? -1.293 -16.041 24.275 1.00 56.69 307 TYR A CA 1
ATOM 2469 C C . TYR A 1 307 ? 0.115 -15.647 23.748 1.00 56.69 307 TYR A C 1
ATOM 2471 O O . TYR A 1 307 ? 1.067 -16.459 23.826 1.00 56.69 307 TYR A O 1
#

Solvent-accessible surface area (backbone atoms only — not comparable to full-atom values): 18430 Å² total; per-residue (Å²): 112,72,66,60,55,49,40,53,51,24,60,75,66,69,40,62,88,64,40,87,91,58,71,63,63,64,59,52,49,51,54,49,53,50,49,22,61,75,66,69,61,54,64,79,79,76,57,79,88,72,53,74,68,56,64,66,49,47,85,79,48,88,49,92,84,74,48,103,74,65,88,82,77,85,79,88,83,91,77,90,81,82,88,84,78,88,73,78,83,82,90,78,85,79,95,64,67,58,61,60,50,52,53,49,30,57,75,71,62,38,83,45,71,65,45,37,51,48,49,46,46,55,72,74,34,92,45,43,67,54,28,50,52,55,60,61,70,58,68,60,55,79,77,59,48,47,47,53,52,53,50,50,54,53,53,41,28,72,42,82,71,65,61,67,56,54,39,57,33,51,43,52,45,32,73,70,37,68,69,47,39,53,48,47,50,54,54,52,42,54,52,65,76,42,53,88,79,47,51,74,60,31,50,52,22,48,38,53,42,51,29,48,34,37,69,73,61,68,37,63,78,68,66,59,59,78,59,65,80,72,89,59,51,75,67,56,49,51,49,52,53,52,34,52,47,65,48,55,60,92,62,53,70,71,57,50,49,56,56,52,56,73,46,47,87,84,36,63,68,52,52,52,52,50,36,56,52,34,48,54,55,40,75,45,100,57,57,72,68,56,30,54,53,27,48,55,50,36,56,57,42,50,58,58,68,79,107

Mean predicted aligned error: 16.01 Å

Sequence (307 aa):
MKFLLQVVSAIRTNNVRKIPQHDPTLLEHMKKVLRGLLSGSLNESQAINLSFSELLEASGKGGYWNTTKSLTDLSLTNSGSTPSGSGPAPVVDDGKDDKWIVSLSLEQQMNTDIRRTVFSVIMSSEDYVDAFEKLVKLRLKSIQEREIVFVIVHCSLQENPFNPFYGYLSQKLIKYKRDHQVTFQYCLWDHLKTLSSLTSTQRLNLQCLLSHLIRDRSLSLSVLRVVEYAGMSKVEVEFHKSLLVMIFSGLSDQQLTNFVCSMGENRKDFVKNLYHFVRKQSQEKNTKTSRNIFKRLEELLIETIEY

Radius of gyration: 30.45 Å; Cα contacts (8 Å, |Δi|>4): 207; chains: 1; bounding box: 90×52×78 Å

Foldseek 3Di:
DVLVVQQVVCVVVVVQVSHPPRDCVVVVVVVVVVCCVVVVNPPCPPVPPDDPVNVVCCVPDPDPVPDPPPPPPPPDDDDDDDDDDDAFDAPDDDDPVLVVLQVVCVVLVVPDPLLSSLSCLVVPAPALVSSLVSLVVSVDDLVSNLSNLVSLLSVQLPDVQGDCRSLVNLLVQLVVDVSSLVSNLVNLLVCLVCVVVGDPRSLVSSLVNVLSCCLVVSDAPCSCLSDDLPPDDPSSLVSVLVSLCSNQPPDDLVVLLVSQLVCLPPPLPSLVSVLVSLVVVLPDPDDPSSNVSSVSNNVSSVVSNVD

InterPro domains:
  IPR003891 Initiation factor eIF-4 gamma, MA3 [PF02847] (114-219)
  IPR003891 Initiation factor eIF-4 gamma, MA3 [PS51366] (113-229)
  IPR003891 Initiation factor eIF-4 gamma, MA3 [SM00544] (114-220)
  IPR050781 Pre-mRNA-splicing factor CWC22 [PTHR18034] (1-259)

Secondary structure (DSSP, 8-state):
-HHHHHHHHHHHTT-GGGSTT--HHHHHHHHHHHHHHHTT-S-TTSS----HHHHHHTTTS--TTS-TTSTTS-S-----------PPPP----TTTHHHHHHHHHHTT--SHHHHHHHHHHHT-SSHHHHHHHHHHT---HHHHHHHHHHHHHHHHH-SSPPTHHHHHHHHHHHH-HHHHHHHHHHHHHHHHTGGGS-HHHHHHHHHHHHHHHHTTSS-GGGGGGS--TT--HHHHHHHHHHHHHHHTT--HHHHHHHHHHHHTT-HHHHHHHHHHHHHHHHSS--HHHHHHHHHHHHHHHHHHH-

Nearest PDB structures (foldseek):
  9esi-assembly1_c  TM=7.457E-01  e=3.242E-06  Schizosaccharomyces pombe
  7dvq-assembly1_V  TM=7.110E-01  e=5.967E-06  Homo sapiens
  7qtt-assembly1_W  TM=6.958E-01  e=5.712E-06  Homo sapiens
  8i0u-assembly1_V  TM=6.918E-01  e=2.624E-05  Homo sapiens
  6ff7-assembly1_T  TM=6.418E-01  e=6.843E-05  Homo sapiens